Protein AF-A0A7S4NFY6-F1 (afdb_monomer)

Foldseek 3Di:
DDAFDAPAPAKKKKKKKKKWQAFPVLLVVQLVQQLVCPPPLHAQQQARWHWDWDDRDAPTKIWIAGPVRDWIKIKHWHWDDDPRMIIIIMMIITRYHDAACQQVNVLVPDLSRAFVVLVHDTRRDGTHMDDMDMDIRHNHDNDSVNSNHHPPDDDPPPVVVVVVVVVVVVVPPDDDDDDDDDDDDDDDDDDDDDDDDDPPDFDQQDEDPPWFKKWFDDLVVAKIKIFTHRPVCQVVVCVVGVRIGGDPDRCVQQVDAHPVGFTQPAWDDWDWDDDPPPDITIITIGHTPPD

Sequence (291 aa):
MTCPSTSAWVAAGMKLTTTAATSCDKVLAEMKARVAGQYGAWHDPHNNGTYSVQSYGGTFSTSRLTGDGKYTDKQIFTLTTSGDSCVIEACSRSQVTSYLDYGTNYCDVKVLVCGSADGCKPVVNDFTTSGESTEAFAGSSVDLSSCLKVLSKPKASAAAAKVAAKVATIVEKEIEPTSAELSAAMMPKLKAQMTVEAADGPCCKSCEEPLAKYYSVDVPHGFCGETCMNPSKYWLFKIFESNLTKATDNTPCSEQFTPTGGHYTQYSSTVTHGVPGLLSITLDLFAPVGA

pLDDT: mean 82.04, std 19.93, range [30.45, 98.81]

Nearest PDB structures (foldseek):
  2res-assembly1_A  TM=5.257E-01  e=2.069E-01  Streptomyces glaucescens
  6v04-assembly1_A  TM=6.850E-01  e=1.262E+00  Micromonospora chersina
  3nj1-assembly1_A-2  TM=4.317E-01  e=1.410E-01  Arabidopsis thaliana
  3nj0-assembly1_A  TM=4.074E-01  e=1.410E-01  Arabidopsis thaliana
  5ygv-assembly1_A  TM=4.270E-01  e=4.973E-01  Arabidopsis thaliana

Secondary structure (DSSP, 8-state):
--------SS--EEEEEEEESS-HHHHHHHHHHHHHTBTTTB--TTT--EEEEE-SSSSEEEEEE-TTS--EEEEEEEEEEETTEEEEEEEEEESS--S--TTHHHHHHHHHH--GGGT---SS----EEEEEEEEEES----HHHHT---------HHHHHHHHHHHHHH-SS--------------------------S-S-SS--TT-EEEEEEETTTTEEEEEEE-GGGHHHHHHH-TT-EE-SSS-TTTTPBPTTS-B--EEEEEEEEEETTTEEEEEEEEEPTT-

Mean predicted aligned error: 17.0 Å

Radius of gyration: 24.55 Å; Cα contacts (8 Å, |Δi|>4): 592; chains: 1; bounding box: 56×63×62 Å

Solvent-accessible surface area (backbone atoms only — not comparable to full-atom values): 16612 Å² total; per-residue (Å²): 134,68,65,52,81,56,90,32,93,48,38,16,17,20,36,40,36,34,34,33,72,35,46,42,67,51,53,51,51,22,34,51,41,39,50,70,23,56,77,79,75,26,67,43,39,38,49,52,32,49,59,42,86,50,86,85,43,68,77,42,19,34,35,35,34,39,53,85,68,80,50,45,31,31,36,21,28,36,66,42,77,51,88,68,21,14,38,37,35,34,14,24,24,29,58,44,75,33,62,71,36,80,15,48,36,41,34,68,53,46,75,53,68,51,8,55,89,74,72,39,82,57,70,80,47,73,45,53,67,46,79,74,47,75,50,63,69,28,54,47,43,93,52,69,76,63,27,60,43,57,61,74,71,77,74,68,50,75,69,56,50,50,52,54,53,55,55,52,63,68,70,62,79,72,83,85,87,87,79,89,86,86,80,89,83,82,88,82,87,83,89,81,86,85,89,74,89,69,80,90,64,76,76,36,64,66,54,62,86,82,29,39,40,31,31,30,68,41,71,93,83,52,35,22,38,32,24,50,39,49,67,94,47,43,74,65,50,38,72,80,35,79,60,54,39,79,43,94,55,66,56,54,40,52,75,36,73,43,100,85,74,50,33,20,67,36,80,72,50,65,47,72,48,72,45,85,96,77,55,58,49,57,30,29,32,15,26,42,79,89,113

Structure (mmCIF, N/CA/C/O backbone):
data_AF-A0A7S4NFY6-F1
#
_entry.id   AF-A0A7S4NFY6-F1
#
loop_
_atom_site.group_PDB
_atom_site.id
_atom_site.type_symbol
_atom_site.label_atom_id
_atom_site.label_alt_id
_atom_site.label_comp_id
_atom_site.label_asym_id
_atom_site.label_entity_id
_atom_site.label_seq_id
_atom_site.pdbx_PDB_ins_code
_atom_site.Cartn_x
_atom_site.Cartn_y
_atom_site.Cartn_z
_atom_site.occupancy
_atom_site.B_iso_or_equiv
_atom_site.auth_seq_id
_atom_site.auth_comp_id
_atom_site.auth_asym_id
_atom_site.auth_atom_id
_atom_site.pdbx_PDB_model_num
ATOM 1 N N . MET A 1 1 ? 1.250 7.918 16.143 1.00 86.94 1 MET A N 1
ATOM 2 C CA . MET A 1 1 ? 1.432 6.656 15.393 1.00 86.94 1 MET A CA 1
ATOM 3 C C . MET A 1 1 ? 2.843 6.057 15.472 1.00 86.94 1 MET A C 1
ATOM 5 O O . MET A 1 1 ? 3.823 6.749 15.210 1.00 86.94 1 MET A O 1
ATOM 9 N N . THR A 1 2 ? 2.929 4.755 15.769 1.00 92.38 2 THR A N 1
ATOM 10 C CA . THR A 1 2 ? 4.159 3.933 15.732 1.00 92.38 2 THR A CA 1
ATOM 11 C C . THR A 1 2 ? 4.247 3.164 14.414 1.00 92.38 2 THR A C 1
ATOM 13 O O . THR A 1 2 ? 3.238 2.650 13.941 1.00 92.38 2 THR A O 1
ATOM 16 N N . CYS A 1 3 ? 5.448 3.044 13.843 1.00 95.31 3 CYS A N 1
ATOM 17 C CA . CYS A 1 3 ? 5.690 2.325 12.592 1.00 95.31 3 CYS A CA 1
ATOM 18 C C . CYS A 1 3 ? 6.677 1.166 12.778 1.00 95.31 3 CYS A C 1
ATOM 20 O O . CYS A 1 3 ? 7.610 1.299 13.575 1.00 95.31 3 CYS A O 1
ATOM 22 N N . PRO A 1 4 ? 6.525 0.056 12.032 1.00 96.25 4 PRO A N 1
ATOM 23 C CA . PRO A 1 4 ? 7.508 -1.017 12.046 1.00 96.25 4 PRO A CA 1
ATOM 24 C C . PRO A 1 4 ? 8.894 -0.519 11.624 1.00 96.25 4 PRO A C 1
ATOM 26 O O . PRO A 1 4 ? 9.035 0.295 10.706 1.00 96.25 4 PRO A O 1
ATOM 29 N N . SER A 1 5 ? 9.935 -1.047 12.264 1.00 92.88 5 SER A N 1
ATOM 30 C CA . SER A 1 5 ? 11.304 -0.834 11.803 1.00 92.88 5 SER A CA 1
ATOM 31 C C . SER A 1 5 ? 11.549 -1.552 10.471 1.00 92.88 5 SER A C 1
ATOM 33 O O . SER A 1 5 ? 10.859 -2.508 10.105 1.00 92.88 5 SER A O 1
ATOM 35 N N . THR A 1 6 ? 12.541 -1.073 9.726 1.00 90.19 6 THR A N 1
ATOM 36 C CA . THR A 1 6 ? 13.038 -1.721 8.510 1.00 90.19 6 THR A CA 1
ATOM 37 C C . THR A 1 6 ? 14.543 -1.516 8.425 1.00 90.19 6 THR A C 1
ATOM 39 O O . THR A 1 6 ? 15.046 -0.457 8.802 1.00 90.19 6 THR A O 1
ATOM 42 N N . SER A 1 7 ? 15.255 -2.543 7.972 1.00 86.06 7 SER A N 1
ATOM 43 C CA . SER A 1 7 ? 16.691 -2.484 7.688 1.00 86.06 7 SER A CA 1
ATOM 44 C C . SER A 1 7 ? 16.987 -2.033 6.254 1.00 86.06 7 SER A C 1
ATOM 46 O O . SER A 1 7 ? 18.151 -1.843 5.907 1.00 86.06 7 SER A O 1
ATOM 48 N N . ALA A 1 8 ? 15.959 -1.865 5.415 1.00 83.25 8 ALA A N 1
ATOM 49 C CA . ALA A 1 8 ? 16.117 -1.392 4.049 1.00 83.25 8 ALA A CA 1
ATOM 50 C C . ALA A 1 8 ? 16.503 0.094 4.017 1.00 83.25 8 ALA A C 1
ATOM 52 O O . ALA A 1 8 ? 15.953 0.914 4.753 1.00 83.25 8 ALA A O 1
ATOM 53 N N . TRP A 1 9 ? 17.442 0.442 3.132 1.00 72.56 9 TRP A N 1
ATOM 54 C CA . TRP A 1 9 ? 17.965 1.807 3.015 1.00 72.56 9 TRP A CA 1
ATOM 55 C C . TRP A 1 9 ? 16.905 2.805 2.526 1.00 72.56 9 TRP A C 1
ATOM 57 O O . TRP A 1 9 ? 16.837 3.931 3.014 1.00 72.56 9 TRP A O 1
ATOM 67 N N . VAL A 1 10 ? 16.034 2.364 1.615 1.00 79.25 10 VAL A N 1
ATOM 68 C CA . VAL A 1 10 ? 14.814 3.067 1.202 1.00 79.25 10 VAL A CA 1
ATOM 69 C C . VAL A 1 10 ? 13.680 2.052 1.197 1.00 79.25 10 VAL A C 1
ATOM 71 O O . VAL A 1 10 ? 13.806 0.999 0.576 1.00 79.25 10 VAL A O 1
ATOM 74 N N . ALA A 1 11 ? 12.592 2.358 1.897 1.00 85.38 11 ALA A N 1
ATOM 75 C CA . ALA A 1 11 ? 11.440 1.475 2.014 1.00 85.38 11 ALA A CA 1
ATOM 76 C C . ALA A 1 11 ? 10.146 2.258 1.831 1.00 85.38 11 ALA A C 1
ATOM 78 O O . ALA A 1 11 ? 9.926 3.277 2.500 1.00 85.38 11 ALA A O 1
ATOM 79 N N . ALA A 1 12 ? 9.282 1.722 0.977 1.00 89.62 12 ALA A N 1
ATOM 80 C CA . ALA A 1 12 ? 7.895 2.116 0.888 1.00 89.62 12 ALA A CA 1
ATOM 81 C C . ALA A 1 12 ? 7.183 1.941 2.233 1.00 89.62 12 ALA A C 1
ATOM 83 O O . ALA A 1 12 ? 7.565 1.143 3.100 1.00 89.62 12 ALA A O 1
ATOM 84 N N . GLY A 1 13 ? 6.128 2.721 2.404 1.00 91.94 13 GLY A N 1
ATOM 85 C CA . GLY A 1 13 ? 5.292 2.651 3.581 1.00 91.94 13 GLY A CA 1
ATOM 86 C C . GLY A 1 13 ? 4.162 3.656 3.520 1.00 91.94 13 GLY A C 1
ATOM 87 O O . GLY A 1 13 ? 4.232 4.649 2.789 1.00 91.94 13 GLY A O 1
ATOM 88 N N . MET A 1 14 ? 3.164 3.415 4.357 1.00 94.88 14 MET A N 1
ATOM 89 C CA . MET A 1 14 ? 1.995 4.266 4.504 1.00 94.88 14 MET A CA 1
ATOM 90 C C . MET A 1 14 ? 1.635 4.389 5.976 1.00 94.88 14 MET A C 1
ATOM 92 O O . MET A 1 14 ? 1.561 3.384 6.682 1.00 94.88 14 MET A O 1
ATOM 96 N N . LYS A 1 15 ? 1.380 5.616 6.419 1.00 97.00 15 LYS A N 1
ATOM 97 C CA . LYS A 1 15 ? 0.623 5.904 7.635 1.00 97.00 15 LYS A CA 1
ATOM 98 C C . LYS A 1 15 ? -0.814 6.206 7.241 1.00 97.00 15 LYS A C 1
ATOM 100 O O . LYS A 1 15 ? -1.034 6.972 6.311 1.00 97.00 15 LYS A O 1
ATOM 105 N N . LEU A 1 16 ? -1.765 5.638 7.962 1.00 97.31 16 LEU A N 1
ATOM 106 C CA . LEU A 1 16 ? -3.196 5.820 7.774 1.00 97.31 16 LEU A CA 1
ATOM 107 C C . LEU A 1 16 ? -3.823 6.133 9.131 1.00 97.31 16 LEU A C 1
ATOM 109 O O . LEU A 1 16 ? -3.674 5.355 10.070 1.00 97.31 16 LEU A O 1
ATOM 113 N N . THR A 1 17 ? -4.564 7.227 9.219 1.00 98.38 17 THR A N 1
ATOM 114 C CA . THR A 1 17 ? -5.464 7.500 10.339 1.00 98.38 17 THR A CA 1
ATOM 115 C C . THR A 1 17 ? -6.888 7.525 9.814 1.00 98.38 17 THR A C 1
ATOM 117 O O . THR A 1 17 ? -7.154 8.190 8.821 1.00 98.38 17 THR A O 1
ATOM 120 N N . THR A 1 18 ? -7.808 6.814 10.460 1.00 98.19 18 THR A N 1
ATOM 121 C CA . THR A 1 18 ? -9.240 6.852 10.132 1.00 98.19 18 THR A CA 1
ATOM 122 C C . THR A 1 18 ? -10.076 6.573 11.375 1.00 98.19 18 THR A C 1
ATOM 124 O O . THR A 1 18 ? -9.593 5.966 12.328 1.00 98.19 18 THR A O 1
ATOM 127 N N . THR A 1 19 ? -11.347 6.962 11.365 1.00 98.56 19 THR A N 1
ATOM 128 C CA . THR A 1 19 ? -12.288 6.664 12.450 1.00 98.56 19 THR A CA 1
ATOM 129 C C . THR A 1 19 ? -13.357 5.698 11.964 1.00 98.56 19 THR A C 1
ATOM 131 O O . THR A 1 19 ? -14.051 5.988 10.989 1.00 98.56 19 THR A O 1
ATOM 134 N N . ALA A 1 20 ? -13.499 4.560 12.639 1.00 98.56 20 ALA A N 1
ATOM 135 C CA . ALA A 1 20 ? -14.590 3.619 12.424 1.00 98.56 20 ALA A CA 1
ATOM 136 C C . ALA A 1 20 ? -15.791 3.977 13.307 1.00 98.56 20 ALA A C 1
ATOM 138 O O . ALA A 1 20 ? -15.632 4.204 14.509 1.00 98.56 20 ALA A O 1
ATOM 139 N N . ALA A 1 21 ? -16.995 3.969 12.732 1.00 98.12 21 ALA A N 1
ATOM 140 C CA . ALA A 1 21 ? -18.255 4.214 13.440 1.00 98.12 21 ALA A CA 1
ATOM 141 C C . ALA A 1 21 ? -18.723 2.971 14.230 1.00 98.12 21 ALA A C 1
ATOM 143 O O . ALA A 1 21 ? -19.836 2.476 14.060 1.00 98.12 21 ALA A O 1
ATOM 144 N N . THR A 1 22 ? -17.826 2.403 15.038 1.00 98.44 22 THR A N 1
ATOM 145 C CA . THR A 1 22 ? -18.061 1.230 15.886 1.00 98.44 22 THR A CA 1
ATOM 146 C C . THR A 1 22 ? -16.993 1.145 16.980 1.00 98.44 22 THR A C 1
ATOM 148 O O . THR A 1 22 ? -15.985 1.852 16.923 1.00 98.44 22 THR A O 1
ATOM 151 N N . SER A 1 23 ? -17.167 0.256 17.960 1.00 98.62 23 SER A N 1
ATOM 152 C CA . SER A 1 23 ? -16.192 0.088 19.044 1.00 98.62 23 SER A CA 1
ATOM 153 C C . SER A 1 23 ? -14.880 -0.539 18.561 1.00 98.62 23 SER A C 1
ATOM 155 O O . SER A 1 23 ? -14.859 -1.361 17.639 1.00 98.62 23 SER A O 1
ATOM 157 N N . CYS A 1 24 ? -13.769 -0.221 19.233 1.00 98.75 24 CYS A N 1
ATOM 158 C CA . CYS A 1 24 ? -12.470 -0.804 18.889 1.00 98.75 24 CYS A CA 1
ATOM 159 C C . CYS A 1 24 ? -12.429 -2.332 19.024 1.00 98.75 24 CYS A C 1
ATOM 161 O O . CYS A 1 24 ? -11.710 -2.982 18.269 1.00 98.75 24 CYS A O 1
ATOM 163 N N . ASP A 1 25 ? -13.242 -2.919 19.905 1.00 98.62 25 ASP A N 1
ATOM 164 C CA . ASP A 1 25 ? -13.361 -4.375 20.025 1.00 98.62 25 ASP A CA 1
ATOM 165 C C . ASP A 1 25 ? -13.952 -5.009 18.761 1.00 98.62 25 ASP A C 1
ATOM 167 O O . ASP A 1 25 ? -13.463 -6.043 18.304 1.00 98.62 25 ASP A O 1
ATOM 171 N N . LYS A 1 26 ? -14.966 -4.377 18.152 1.00 98.69 26 LYS A N 1
ATOM 172 C CA . LYS A 1 26 ? -15.563 -4.849 16.894 1.00 98.69 26 LYS A CA 1
ATOM 173 C C . LYS A 1 26 ? -14.603 -4.697 15.719 1.00 98.69 26 LYS A C 1
ATOM 175 O O . LYS A 1 26 ? -14.498 -5.622 14.914 1.00 98.69 26 LYS A O 1
ATOM 180 N N . VAL A 1 27 ? -13.869 -3.582 15.658 1.00 98.81 27 VAL A N 1
ATOM 181 C CA . VAL A 1 27 ? -12.795 -3.382 14.670 1.00 98.81 27 VAL A CA 1
ATOM 182 C C . VAL A 1 27 ? -11.737 -4.478 14.812 1.00 98.81 27 VAL A C 1
ATOM 184 O O . VAL A 1 27 ? -11.428 -5.169 13.846 1.00 98.81 27 VAL A O 1
ATOM 187 N N . LEU A 1 28 ? -11.219 -4.699 16.024 1.00 98.75 28 LEU A N 1
ATOM 188 C CA . LEU A 1 28 ? -10.181 -5.699 16.273 1.00 98.75 28 LEU A CA 1
ATOM 189 C C . LEU A 1 28 ? -10.659 -7.126 15.975 1.00 98.75 28 LEU A C 1
ATOM 191 O O . LEU A 1 28 ? -9.899 -7.930 15.431 1.00 98.75 28 LEU A O 1
ATOM 195 N N . ALA A 1 29 ? -11.903 -7.450 16.335 1.00 98.75 29 ALA A N 1
ATOM 196 C CA . ALA A 1 29 ? -12.507 -8.742 16.035 1.00 98.75 29 ALA A CA 1
ATOM 197 C C . ALA A 1 29 ? -12.608 -8.975 14.522 1.00 98.75 29 ALA A C 1
ATOM 199 O O . ALA A 1 29 ? -12.253 -10.055 14.056 1.00 98.75 29 ALA A O 1
ATOM 200 N N . GLU A 1 30 ? -13.012 -7.959 13.755 1.00 98.81 30 GLU A N 1
ATOM 201 C CA . GLU A 1 30 ? -13.058 -8.027 12.292 1.00 98.81 30 GLU A CA 1
ATOM 202 C C . GLU A 1 30 ? -11.668 -8.214 11.676 1.00 98.81 30 GLU A C 1
ATOM 204 O O . GLU A 1 30 ? -11.473 -9.114 10.862 1.00 98.81 30 GLU A O 1
ATOM 209 N N . MET A 1 31 ? -10.672 -7.438 12.111 1.00 98.75 31 MET A N 1
ATOM 210 C CA . MET A 1 31 ? -9.292 -7.575 11.628 1.00 98.75 31 MET A CA 1
ATOM 211 C C . MET A 1 31 ? -8.743 -8.987 11.870 1.00 98.75 31 MET A C 1
ATOM 213 O O . MET A 1 31 ? -8.174 -9.604 10.970 1.00 98.75 31 MET A O 1
ATOM 217 N N . LYS A 1 32 ? -8.943 -9.534 13.077 1.00 98.69 32 LYS A N 1
ATOM 218 C CA . LYS A 1 32 ? -8.530 -10.905 13.415 1.00 98.69 32 LYS A CA 1
ATOM 219 C C . LYS A 1 32 ? -9.279 -11.946 12.585 1.00 98.69 32 LYS A C 1
ATOM 221 O O . LYS A 1 32 ? -8.661 -12.911 12.140 1.00 98.69 32 LYS A O 1
ATOM 226 N N . ALA A 1 33 ? -10.577 -11.746 12.354 1.00 98.62 33 ALA A N 1
ATOM 227 C CA . ALA A 1 33 ? -11.388 -12.643 11.541 1.00 98.62 33 ALA A CA 1
ATOM 228 C C . ALA A 1 33 ? -10.948 -12.654 10.070 1.00 98.62 33 ALA A C 1
ATOM 230 O O . ALA A 1 33 ? -10.878 -13.729 9.481 1.00 98.62 33 ALA A O 1
ATOM 231 N N . ARG A 1 34 ? -10.566 -11.502 9.498 1.00 98.44 34 ARG A N 1
ATOM 232 C CA . ARG A 1 34 ? -9.970 -11.428 8.151 1.00 98.44 34 ARG A CA 1
ATOM 233 C C . ARG A 1 34 ? -8.706 -12.264 8.054 1.00 98.44 34 ARG A C 1
ATOM 235 O O . ARG A 1 34 ? -8.629 -13.143 7.204 1.00 98.44 34 ARG A O 1
ATOM 242 N N . VAL A 1 35 ? -7.754 -12.057 8.967 1.00 98.19 35 VAL A N 1
ATOM 243 C CA . VAL A 1 35 ? -6.479 -12.794 8.965 1.00 98.19 35 VAL A CA 1
ATOM 244 C C . VAL A 1 35 ? -6.698 -14.302 9.152 1.00 98.19 35 VAL A C 1
ATOM 246 O O . VAL A 1 35 ? -6.113 -15.098 8.419 1.00 98.19 35 VAL A O 1
ATOM 249 N N . ALA A 1 36 ? -7.566 -14.704 10.087 1.00 98.12 36 ALA A N 1
ATOM 250 C CA . ALA A 1 36 ? -7.883 -16.112 10.346 1.00 98.12 36 ALA A CA 1
ATOM 251 C C . ALA A 1 36 ? -8.714 -16.773 9.229 1.00 98.12 36 ALA A C 1
ATOM 253 O O . ALA A 1 36 ? -8.646 -17.985 9.047 1.00 98.12 36 ALA A O 1
ATOM 254 N N . GLY A 1 37 ? -9.494 -15.987 8.483 1.00 96.69 37 GLY A N 1
ATOM 255 C CA . GLY A 1 37 ? -10.370 -16.453 7.409 1.00 96.69 37 GLY A CA 1
ATOM 256 C C . GLY A 1 37 ? -9.668 -16.739 6.080 1.00 96.69 37 GLY A C 1
ATOM 257 O O . GLY A 1 37 ? -10.314 -17.253 5.164 1.00 96.69 37 GLY A O 1
ATOM 258 N N . GLN A 1 38 ? -8.374 -16.431 5.954 1.00 95.81 38 GLN A N 1
ATOM 259 C CA . GLN A 1 38 ? -7.597 -16.657 4.732 1.00 95.81 38 GLN A CA 1
ATOM 260 C C . GLN A 1 38 ? -7.448 -18.158 4.421 1.00 95.81 38 GLN A C 1
ATOM 262 O O . GLN A 1 38 ? -7.047 -18.930 5.283 1.00 95.81 38 GLN A O 1
ATOM 267 N N . TYR A 1 39 ? -7.726 -18.671 3.220 1.00 92.44 39 TYR A N 1
ATOM 268 C CA . TYR A 1 39 ? -8.304 -18.031 2.023 1.00 92.44 39 TYR A CA 1
ATOM 269 C C . TYR A 1 39 ? -9.776 -18.417 1.780 1.00 92.44 39 TYR A C 1
ATOM 271 O O . TYR A 1 39 ? -10.281 -18.273 0.669 1.00 92.44 39 TYR A O 1
ATOM 279 N N . GLY A 1 40 ? -10.449 -18.983 2.783 1.00 92.69 40 GLY A N 1
ATOM 280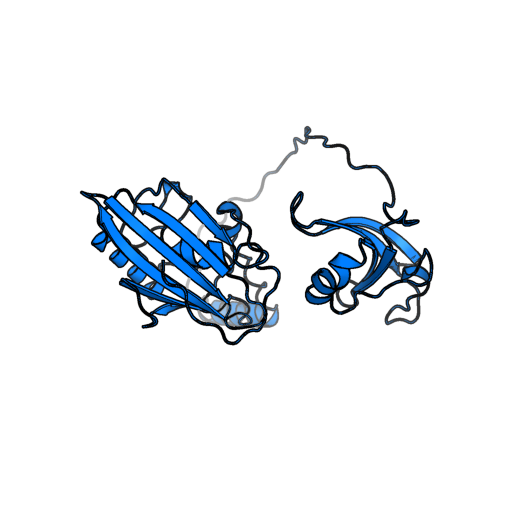 C CA . GLY A 1 40 ? -11.814 -19.494 2.648 1.00 92.69 40 GLY A CA 1
ATOM 281 C C . GLY A 1 40 ? -12.872 -18.417 2.870 1.00 92.69 40 GLY A C 1
ATOM 282 O O . GLY A 1 40 ? -13.650 -18.109 1.972 1.00 92.69 40 GLY A O 1
ATOM 283 N N . ALA A 1 41 ? -12.901 -17.849 4.075 1.00 93.81 41 ALA A N 1
ATOM 284 C CA . ALA A 1 41 ? -13.885 -16.841 4.469 1.00 93.81 41 ALA A CA 1
ATOM 285 C C . ALA A 1 41 ? -13.490 -15.427 4.020 1.00 93.81 41 ALA A C 1
ATOM 287 O O . ALA A 1 41 ? -14.350 -14.575 3.815 1.00 93.81 41 ALA A O 1
ATOM 288 N N . TRP A 1 42 ? -12.192 -15.177 3.855 1.00 96.00 42 TRP A N 1
ATOM 289 C CA . TRP A 1 42 ? -11.665 -13.895 3.413 1.00 96.00 42 TRP A CA 1
ATOM 290 C C . TRP A 1 42 ? -10.406 -14.100 2.579 1.00 96.00 42 TRP A C 1
ATOM 292 O O . TRP A 1 42 ? -9.696 -15.085 2.745 1.00 96.00 42 TRP A O 1
ATOM 302 N N . HIS A 1 43 ? -10.117 -13.172 1.680 1.00 93.94 43 HIS A N 1
ATOM 303 C CA . HIS A 1 43 ? -8.827 -13.081 1.012 1.00 93.94 43 HIS A CA 1
ATOM 304 C C . HIS A 1 43 ? -8.488 -11.613 0.814 1.00 93.94 43 HIS A C 1
ATOM 306 O O . HIS A 1 43 ? -9.385 -10.776 0.702 1.00 93.94 43 HIS A O 1
ATOM 312 N N . ASP A 1 44 ? -7.196 -11.324 0.737 1.00 94.69 44 ASP A N 1
ATOM 313 C CA . ASP A 1 44 ? -6.714 -9.996 0.405 1.00 94.69 44 ASP A CA 1
ATOM 314 C C . ASP A 1 44 ? -7.154 -9.598 -1.016 1.00 94.69 44 ASP A C 1
ATOM 316 O O . ASP A 1 44 ? -6.713 -10.223 -1.991 1.00 94.69 44 ASP A O 1
ATOM 320 N N . PRO A 1 45 ? -7.996 -8.561 -1.161 1.00 92.06 45 PRO A N 1
ATOM 321 C CA . PRO A 1 45 ? -8.559 -8.198 -2.449 1.00 92.06 45 PRO A CA 1
ATOM 322 C C . PRO A 1 45 ? -7.564 -7.466 -3.365 1.00 92.06 45 PRO A C 1
ATOM 324 O O . PRO A 1 45 ? -7.883 -7.257 -4.533 1.00 92.06 45 PRO A O 1
ATOM 327 N N . HIS A 1 46 ? -6.373 -7.098 -2.876 1.00 88.69 46 HIS A N 1
ATOM 328 C CA . HIS A 1 46 ? -5.414 -6.314 -3.653 1.00 88.69 46 HIS A CA 1
ATOM 329 C C . HIS A 1 46 ? -4.532 -7.180 -4.555 1.00 88.69 46 HIS A C 1
ATOM 331 O O . HIS A 1 46 ? -4.496 -7.005 -5.768 1.00 88.69 46 HIS A O 1
ATOM 337 N N . ASN A 1 47 ? -3.802 -8.139 -3.991 1.00 87.69 47 ASN A N 1
ATOM 338 C CA . ASN A 1 47 ? -3.009 -9.068 -4.800 1.00 87.69 47 ASN A CA 1
ATOM 339 C C . ASN A 1 47 ? -2.973 -10.480 -4.215 1.00 87.69 47 ASN A C 1
ATOM 341 O O . ASN A 1 47 ? -2.053 -11.245 -4.492 1.00 87.69 47 ASN A O 1
ATOM 345 N N . ASN A 1 48 ? -4.005 -10.832 -3.442 1.00 90.31 48 ASN A N 1
ATOM 346 C CA . ASN A 1 48 ? -4.128 -12.122 -2.774 1.00 90.31 48 ASN A CA 1
ATOM 347 C C . ASN A 1 48 ? -2.933 -12.432 -1.848 1.00 90.31 48 ASN A C 1
ATOM 349 O O . ASN A 1 48 ? -2.505 -13.585 -1.732 1.00 90.31 48 ASN A O 1
ATOM 353 N N . GLY A 1 49 ? -2.393 -11.399 -1.195 1.00 92.88 49 GLY A N 1
ATOM 354 C CA . GLY A 1 49 ? -1.350 -11.532 -0.188 1.00 92.88 49 GLY A CA 1
ATOM 355 C C . GLY A 1 49 ? -1.808 -12.327 1.036 1.00 92.88 49 GLY A C 1
ATOM 356 O O . GLY A 1 49 ? -3.001 -12.527 1.272 1.00 92.88 49 GLY A O 1
ATOM 357 N N . THR A 1 50 ? -0.842 -12.823 1.804 1.00 96.94 50 THR A N 1
ATOM 358 C CA . THR A 1 50 ? -1.072 -13.561 3.050 1.00 96.94 50 THR A CA 1
ATOM 359 C C . THR A 1 50 ? -0.732 -12.685 4.242 1.00 96.94 50 THR A C 1
ATOM 361 O O . THR A 1 50 ? 0.433 -12.343 4.443 1.00 96.94 50 THR A O 1
ATOM 364 N N . TYR A 1 51 ? -1.718 -12.377 5.077 1.00 98.06 51 TYR A N 1
ATOM 365 C CA . TYR A 1 51 ? -1.493 -11.742 6.372 1.00 98.06 51 TYR A CA 1
ATOM 366 C C . TYR A 1 51 ? -1.183 -12.776 7.456 1.00 98.06 51 TYR A C 1
ATOM 368 O O . TYR A 1 51 ? -1.734 -13.874 7.464 1.00 98.06 51 TYR A O 1
ATOM 376 N N . SER A 1 52 ? -0.332 -12.421 8.410 1.00 98.00 52 SER A N 1
ATOM 377 C CA . SER A 1 52 ? -0.046 -13.204 9.615 1.00 98.00 52 SER A CA 1
ATOM 378 C C . SER A 1 52 ? -0.076 -12.293 10.831 1.00 98.00 52 SER A C 1
ATOM 380 O O . SER A 1 52 ? 0.444 -11.181 10.769 1.00 98.00 52 SER A O 1
ATOM 382 N N . VAL A 1 53 ? -0.673 -12.753 11.932 1.00 98.31 53 VAL A N 1
ATOM 383 C CA . VAL A 1 53 ? -0.668 -12.018 13.206 1.00 98.31 53 VAL A CA 1
ATOM 384 C C . VAL A 1 53 ? 0.749 -11.975 13.769 1.00 98.31 53 VAL A C 1
ATOM 386 O O . VAL A 1 53 ? 1.466 -12.972 13.735 1.00 98.31 53 VAL A O 1
ATOM 389 N N . GLN A 1 54 ? 1.143 -10.815 14.285 1.00 97.94 54 GLN A N 1
ATOM 390 C CA . GLN A 1 54 ? 2.479 -10.548 14.810 1.00 97.94 54 GLN A CA 1
ATOM 391 C C . GLN A 1 54 ? 2.407 -9.782 16.138 1.00 97.94 54 GLN A C 1
ATOM 393 O O . GLN A 1 54 ? 1.329 -9.401 16.605 1.00 97.94 54 GLN A O 1
ATOM 398 N N . SER A 1 55 ? 3.575 -9.528 16.734 1.00 96.62 55 SER A N 1
ATOM 399 C CA . SER A 1 55 ? 3.737 -8.803 18.001 1.00 96.62 55 SER A CA 1
ATOM 400 C C . SER A 1 55 ? 4.766 -7.664 17.899 1.00 96.62 55 SER A C 1
ATOM 402 O O . SER A 1 55 ? 5.709 -7.592 18.686 1.00 96.62 55 SER A O 1
ATOM 404 N N . TYR A 1 56 ? 4.621 -6.783 16.906 1.00 96.12 56 TYR A N 1
ATOM 405 C CA . TYR A 1 56 ? 5.523 -5.641 16.679 1.00 96.12 56 TYR A CA 1
ATOM 406 C C . TYR A 1 56 ? 5.175 -4.396 17.512 1.00 96.12 56 TYR A C 1
ATOM 408 O O . TYR A 1 56 ? 5.923 -3.420 17.494 1.00 96.12 56 TYR A O 1
ATOM 416 N N . GLY A 1 57 ? 4.053 -4.421 18.233 1.00 95.50 57 GLY A N 1
ATOM 417 C CA . GLY A 1 57 ? 3.537 -3.310 19.033 1.00 95.50 57 GLY A CA 1
ATOM 418 C C . GLY A 1 57 ? 2.149 -2.860 18.577 1.00 95.50 57 GLY A C 1
ATOM 419 O O . GLY A 1 57 ? 1.554 -3.462 17.684 1.00 95.50 57 GLY A O 1
ATOM 420 N N . GLY A 1 58 ? 1.642 -1.796 19.203 1.00 96.44 58 GLY A N 1
ATOM 421 C CA . GLY A 1 58 ? 0.265 -1.335 19.010 1.00 96.44 58 GLY A CA 1
ATOM 422 C C . GLY A 1 58 ? -0.771 -2.266 19.649 1.00 96.44 58 GLY A C 1
ATOM 423 O O . GLY A 1 58 ? -0.436 -3.198 20.380 1.00 96.44 58 GLY A O 1
ATOM 424 N N . THR A 1 59 ? -2.044 -2.005 19.367 1.00 97.69 59 THR A N 1
ATOM 425 C CA . THR A 1 59 ? -3.169 -2.863 19.772 1.00 97.69 59 THR A CA 1
ATOM 426 C C . THR A 1 59 ? -3.213 -4.149 18.942 1.00 97.69 59 THR A C 1
ATOM 428 O O . THR A 1 59 ? -3.681 -5.188 19.409 1.00 97.69 59 THR A O 1
ATOM 431 N N . PHE A 1 60 ? -2.724 -4.087 17.701 1.00 98.50 60 PHE A N 1
ATOM 432 C CA . PHE A 1 60 ? -2.627 -5.221 16.793 1.00 98.50 60 PHE A CA 1
ATOM 433 C C . PHE A 1 60 ? -1.484 -5.007 15.803 1.00 98.50 60 PHE A C 1
ATOM 435 O O . PHE A 1 60 ? -1.184 -3.879 15.422 1.00 98.50 60 PHE A O 1
ATOM 442 N N . SER A 1 61 ? -0.853 -6.085 15.352 1.00 98.50 61 SER A N 1
ATOM 443 C CA . SER A 1 61 ? 0.168 -5.998 14.312 1.00 98.50 61 SER A CA 1
ATOM 444 C C . SER A 1 61 ? 0.141 -7.232 13.434 1.00 98.50 61 SER A C 1
ATOM 446 O O . SER A 1 61 ? -0.209 -8.324 13.892 1.00 98.50 61 SER A O 1
ATOM 448 N N . THR A 1 62 ? 0.510 -7.052 12.174 1.00 98.62 62 THR A N 1
ATOM 449 C CA . THR A 1 62 ? 0.567 -8.121 11.184 1.00 98.62 62 THR A CA 1
ATOM 450 C C . THR A 1 62 ? 1.846 -8.031 10.367 1.00 98.62 62 THR A C 1
ATOM 452 O O . THR A 1 62 ? 2.539 -7.015 10.353 1.00 98.62 62 THR A O 1
ATOM 455 N N . SER A 1 63 ? 2.177 -9.118 9.689 1.00 98.00 63 SER A N 1
ATOM 456 C CA . SER A 1 63 ? 3.019 -9.091 8.498 1.00 98.00 63 SER A CA 1
ATOM 457 C C . SER A 1 63 ? 2.172 -9.510 7.314 1.00 98.00 63 SER A C 1
ATOM 459 O O . SER A 1 63 ? 1.294 -10.359 7.473 1.00 98.00 63 SER A O 1
ATOM 461 N N . ARG A 1 64 ? 2.480 -8.995 6.132 1.00 97.31 64 ARG A N 1
ATOM 462 C CA . ARG A 1 64 ? 1.861 -9.415 4.885 1.00 97.31 64 ARG A CA 1
ATOM 463 C C . ARG A 1 64 ? 2.933 -9.814 3.886 1.00 97.31 64 ARG A C 1
ATOM 465 O O . ARG A 1 64 ? 3.894 -9.076 3.697 1.00 97.31 64 ARG A O 1
ATOM 472 N N . LEU A 1 65 ? 2.755 -10.974 3.269 1.00 94.25 65 LEU A N 1
ATOM 473 C CA . LEU A 1 65 ? 3.519 -11.415 2.108 1.00 94.25 6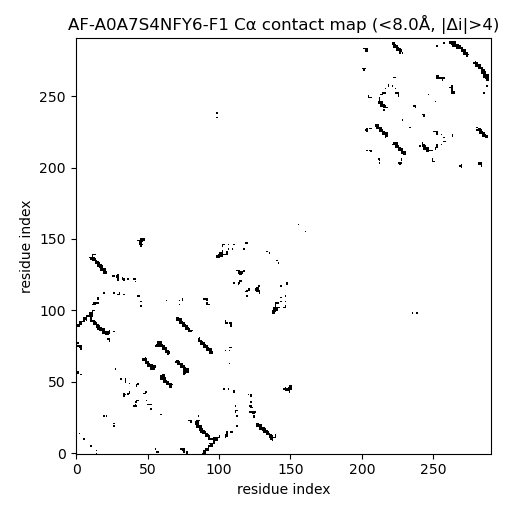5 LEU A CA 1
ATOM 474 C C . LEU A 1 65 ? 2.661 -11.197 0.859 1.00 94.25 65 LEU A C 1
ATOM 476 O O . LEU A 1 65 ? 1.511 -11.634 0.842 1.00 94.25 65 LEU A O 1
ATOM 480 N N . THR A 1 66 ? 3.182 -10.534 -0.174 1.00 89.94 66 THR A N 1
ATOM 481 C CA . THR A 1 66 ? 2.452 -10.351 -1.442 1.00 89.94 66 THR A CA 1
ATOM 482 C C . THR A 1 66 ? 2.102 -11.690 -2.091 1.00 89.94 66 THR A C 1
ATOM 484 O O . THR A 1 66 ? 2.793 -12.687 -1.885 1.00 89.94 66 THR A O 1
ATOM 487 N N . GLY A 1 67 ? 1.043 -11.738 -2.908 1.00 86.25 67 GLY A N 1
ATOM 488 C CA . GLY A 1 67 ? 0.610 -12.992 -3.543 1.00 86.25 67 GLY A CA 1
ATOM 489 C C . GLY A 1 67 ? 1.638 -13.619 -4.497 1.00 86.25 67 GLY A C 1
ATOM 490 O O . GLY A 1 67 ? 1.568 -14.815 -4.771 1.00 86.25 67 GLY A O 1
ATOM 491 N N . ASP A 1 68 ? 2.612 -12.839 -4.978 1.00 83.56 68 ASP A N 1
ATOM 492 C CA . ASP A 1 68 ? 3.761 -13.326 -5.752 1.00 83.56 68 ASP A CA 1
ATOM 493 C C . ASP A 1 68 ? 4.955 -13.774 -4.884 1.00 83.56 68 ASP A C 1
ATOM 495 O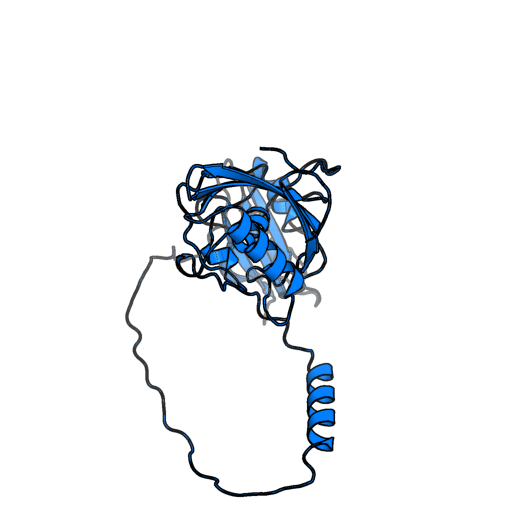 O . ASP A 1 68 ? 5.956 -14.255 -5.415 1.00 83.56 68 ASP A O 1
ATOM 499 N N . GLY A 1 69 ? 4.860 -13.624 -3.559 1.00 85.31 69 GLY A N 1
ATOM 500 C CA . GLY A 1 69 ? 5.863 -14.042 -2.583 1.00 85.31 69 GLY A CA 1
ATOM 501 C C . GLY A 1 69 ? 7.106 -13.153 -2.494 1.00 85.31 69 GLY A C 1
ATOM 502 O O . GLY A 1 69 ? 8.065 -13.544 -1.830 1.00 85.31 69 GLY A O 1
ATOM 503 N N . LYS A 1 70 ? 7.137 -11.991 -3.160 1.00 85.06 70 LYS A N 1
ATOM 504 C CA . LYS A 1 70 ? 8.361 -11.174 -3.270 1.00 85.06 70 LYS A CA 1
ATOM 505 C C . LYS A 1 70 ? 8.541 -10.143 -2.168 1.00 85.06 70 LYS A C 1
ATOM 507 O O . LYS A 1 70 ? 9.674 -9.880 -1.770 1.00 85.06 70 LYS A O 1
ATOM 512 N N . TYR A 1 71 ? 7.455 -9.540 -1.700 1.00 88.62 71 TYR A N 1
ATOM 513 C CA . TYR A 1 71 ? 7.521 -8.415 -0.775 1.00 88.62 71 TYR A CA 1
ATOM 514 C C . TYR A 1 71 ? 6.886 -8.796 0.547 1.00 88.62 71 TYR A C 1
ATOM 516 O O . TYR A 1 71 ? 5.797 -9.366 0.596 1.00 88.62 71 TYR A O 1
ATOM 524 N N . THR A 1 72 ? 7.613 -8.502 1.623 1.00 94.00 72 THR A N 1
ATOM 525 C CA . THR A 1 72 ? 7.082 -8.580 2.976 1.00 94.00 72 THR A CA 1
ATOM 526 C C . THR A 1 72 ? 6.982 -7.182 3.541 1.00 94.00 72 THR A C 1
ATOM 528 O O . THR A 1 72 ? 7.984 -6.471 3.656 1.00 94.00 72 THR A O 1
ATOM 531 N N . ASP A 1 73 ? 5.783 -6.832 3.962 1.00 95.50 73 ASP A N 1
ATOM 532 C CA . ASP A 1 73 ? 5.483 -5.595 4.654 1.00 95.50 73 ASP A CA 1
ATOM 533 C C . ASP A 1 73 ? 5.053 -5.942 6.082 1.00 95.50 73 ASP A C 1
ATOM 535 O O . ASP A 1 73 ? 4.413 -6.968 6.337 1.00 95.50 73 ASP A O 1
ATOM 539 N N . LYS A 1 74 ? 5.449 -5.118 7.049 1.00 97.88 74 LYS A N 1
ATOM 540 C CA . LYS A 1 74 ? 4.969 -5.222 8.432 1.00 97.88 74 LYS A CA 1
ATOM 541 C C . LYS A 1 74 ? 3.963 -4.115 8.672 1.00 97.88 74 LYS A C 1
ATOM 543 O O . LYS A 1 74 ? 4.164 -3.010 8.181 1.00 97.88 74 LYS A O 1
ATOM 548 N N . GLN A 1 75 ? 2.932 -4.390 9.460 1.00 98.50 75 GLN A N 1
ATOM 549 C CA . GLN A 1 75 ? 1.900 -3.426 9.819 1.00 98.50 75 GLN A CA 1
ATOM 550 C C . GLN A 1 75 ? 1.737 -3.357 11.340 1.00 98.50 75 GLN A C 1
ATOM 552 O O . GLN A 1 75 ? 1.707 -4.384 12.018 1.00 98.50 75 GLN A O 1
ATOM 557 N N . ILE A 1 76 ? 1.610 -2.145 11.876 1.00 98.69 76 ILE A N 1
ATOM 558 C CA . ILE A 1 76 ? 1.234 -1.879 13.271 1.00 98.69 76 ILE A CA 1
ATOM 559 C C . ILE A 1 76 ? -0.051 -1.057 13.267 1.00 98.69 76 ILE A C 1
ATOM 561 O O . ILE A 1 76 ? -0.149 -0.082 12.528 1.00 98.69 76 ILE A O 1
ATOM 565 N N . PHE A 1 77 ? -1.003 -1.435 14.116 1.00 98.69 77 PHE A N 1
ATOM 566 C CA . PHE A 1 77 ? -2.278 -0.759 14.317 1.00 98.69 77 PHE A CA 1
ATOM 567 C C . PHE A 1 77 ? -2.440 -0.383 15.790 1.00 98.69 77 PHE A C 1
ATOM 569 O O . PHE A 1 77 ? -2.299 -1.224 16.681 1.00 98.69 77 PHE A O 1
ATOM 576 N N . THR A 1 78 ? -2.801 0.865 16.048 1.00 98.69 78 THR A N 1
ATOM 577 C CA . THR A 1 78 ? -3.194 1.367 17.362 1.00 98.69 78 THR A CA 1
ATOM 578 C C . THR A 1 78 ? -4.659 1.762 17.299 1.00 98.69 78 THR A C 1
ATOM 580 O O . THR A 1 78 ? -5.045 2.636 16.525 1.00 98.69 78 THR A O 1
ATOM 583 N N . LEU A 1 79 ? -5.474 1.095 18.112 1.00 98.56 79 LEU A N 1
ATOM 584 C CA . LEU A 1 79 ? -6.909 1.340 18.216 1.00 98.56 79 LEU A CA 1
ATOM 585 C C . LEU A 1 79 ? -7.178 2.120 19.500 1.00 98.56 79 LEU A C 1
ATOM 587 O O . LEU A 1 79 ? -6.819 1.656 20.583 1.00 98.56 79 LEU A O 1
ATOM 591 N N . THR A 1 80 ? -7.802 3.289 19.375 1.00 98.62 80 THR A N 1
ATOM 592 C CA . THR A 1 80 ? -8.114 4.172 20.504 1.00 98.62 80 THR A CA 1
ATOM 593 C C . THR A 1 80 ? -9.607 4.459 20.543 1.00 98.62 80 THR A C 1
ATOM 595 O O . THR A 1 80 ? -10.172 4.999 19.591 1.00 98.62 80 THR A O 1
ATOM 598 N N . THR A 1 81 ? -10.252 4.111 21.653 1.00 98.44 81 THR A N 1
ATOM 599 C CA . THR A 1 81 ? -11.677 4.384 21.864 1.00 98.44 81 THR A CA 1
ATOM 600 C C . THR A 1 81 ? -11.939 5.888 21.892 1.00 98.44 81 THR A C 1
ATOM 602 O O . THR A 1 81 ? -11.262 6.630 22.603 1.00 98.44 81 THR A O 1
ATOM 605 N N . SER A 1 82 ? -12.950 6.334 21.149 1.00 96.31 82 SER A N 1
ATOM 606 C CA . SER A 1 82 ? -13.438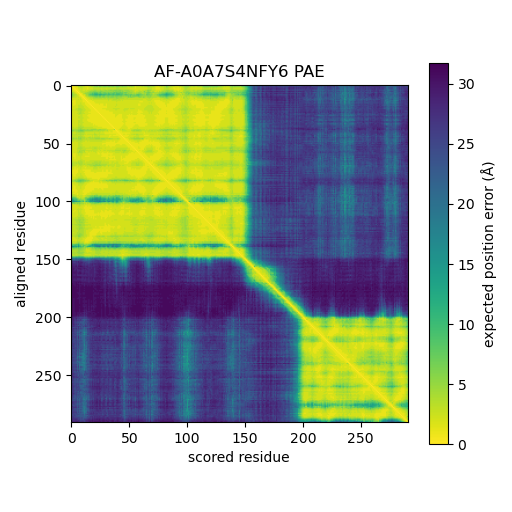 7.713 21.151 1.00 96.31 82 SER A CA 1
ATOM 607 C C . SER A 1 82 ? -14.967 7.704 21.177 1.00 96.31 82 SER A C 1
ATOM 609 O O . SER A 1 82 ? -15.622 7.565 20.144 1.00 96.31 82 SER A O 1
ATOM 611 N N . GLY A 1 83 ? -15.543 7.778 22.382 1.00 95.19 83 GLY A N 1
ATOM 612 C CA . GLY A 1 83 ? -16.975 7.532 22.585 1.00 95.19 83 GLY A CA 1
ATOM 613 C C . GLY A 1 83 ? -17.365 6.132 22.098 1.00 95.19 83 GLY A C 1
ATOM 614 O O . GLY A 1 83 ? -16.709 5.155 22.453 1.00 95.19 83 GLY A O 1
ATOM 615 N N . ASP A 1 84 ? -18.382 6.057 21.238 1.00 95.19 84 ASP A N 1
ATOM 616 C CA . ASP A 1 84 ? -18.833 4.811 20.593 1.00 95.19 84 ASP A CA 1
ATOM 617 C C . ASP A 1 84 ? -18.076 4.479 19.291 1.00 95.19 84 ASP A C 1
ATOM 619 O O . ASP A 1 84 ? -18.393 3.504 18.607 1.00 95.19 84 ASP A O 1
ATOM 623 N N . SER A 1 85 ? -17.091 5.301 18.922 1.00 98.06 85 SER A N 1
ATOM 624 C CA . SER A 1 85 ? -16.264 5.136 17.725 1.00 98.06 85 SER A CA 1
ATOM 625 C C . SER A 1 85 ? -14.853 4.661 18.070 1.00 98.06 85 SER A C 1
ATOM 627 O O . SER A 1 85 ? -14.397 4.737 19.216 1.00 98.06 85 SER A O 1
ATOM 629 N N . CYS A 1 86 ? -14.128 4.202 17.054 1.00 98.75 86 CYS A N 1
ATOM 630 C CA . CYS A 1 86 ? -12.743 3.777 17.182 1.00 98.75 86 CYS A CA 1
ATOM 631 C C . CYS A 1 86 ? -11.845 4.590 16.258 1.00 98.75 86 CYS A C 1
ATOM 633 O O . CYS A 1 86 ? -11.996 4.535 15.038 1.00 98.75 86 CYS A O 1
ATOM 635 N N . VAL A 1 87 ? -10.884 5.309 16.834 1.00 98.69 87 VAL A N 1
ATOM 636 C CA . VAL A 1 87 ? -9.801 5.931 16.070 1.00 98.69 87 VAL A CA 1
ATOM 637 C C . VAL A 1 87 ? -8.746 4.868 15.791 1.00 98.69 87 VAL A C 1
ATOM 639 O O . VAL A 1 87 ? -8.246 4.213 16.706 1.00 98.69 87 VAL A O 1
ATOM 642 N N . ILE A 1 88 ? -8.418 4.706 14.517 1.00 98.75 88 ILE A N 1
ATOM 643 C CA . ILE A 1 88 ? -7.482 3.720 13.996 1.00 98.75 88 ILE A CA 1
ATOM 644 C C . ILE A 1 88 ? -6.274 4.475 13.460 1.00 98.75 88 ILE A C 1
ATOM 646 O O . ILE A 1 88 ? -6.383 5.195 12.472 1.00 98.75 88 ILE A O 1
ATOM 650 N N . GLU A 1 89 ? -5.120 4.280 14.087 1.00 98.62 89 GLU A N 1
ATOM 651 C CA . GLU A 1 89 ? -3.824 4.661 13.532 1.00 98.62 89 GLU A CA 1
ATOM 652 C C . GLU A 1 89 ? -3.120 3.399 13.019 1.00 98.62 89 GLU A C 1
ATOM 654 O O . GLU A 1 89 ? -2.871 2.478 13.793 1.00 98.62 89 GLU A O 1
ATOM 659 N N . ALA A 1 90 ? -2.769 3.341 11.740 1.00 98.38 90 ALA A N 1
ATOM 660 C CA . ALA A 1 90 ? -2.116 2.197 11.120 1.00 98.38 90 ALA A CA 1
ATOM 661 C C . ALA A 1 90 ? -0.859 2.618 10.364 1.00 98.38 90 ALA A C 1
ATOM 663 O O . ALA A 1 90 ? -0.865 3.615 9.649 1.00 98.38 90 ALA A O 1
ATOM 664 N N . CYS A 1 91 ? 0.212 1.839 10.477 1.00 98.00 91 CYS A N 1
ATOM 665 C CA . CYS A 1 91 ? 1.430 2.071 9.719 1.00 98.00 91 CYS A CA 1
ATOM 666 C C . CYS A 1 91 ? 1.954 0.784 9.092 1.00 98.00 91 CYS A C 1
ATOM 668 O O . CYS A 1 91 ? 2.259 -0.165 9.817 1.00 98.00 91 CYS A O 1
ATOM 670 N N . SER A 1 92 ? 2.108 0.786 7.766 1.00 96.94 92 SER A N 1
ATOM 671 C CA . SER A 1 92 ? 2.761 -0.277 7.000 1.00 96.94 92 SER A CA 1
ATOM 672 C C . SER A 1 92 ? 4.153 0.147 6.548 1.00 96.94 92 SER A C 1
ATOM 674 O O . SER A 1 92 ? 4.354 1.292 6.127 1.00 96.94 92 SER A O 1
ATOM 676 N N . ARG A 1 93 ? 5.122 -0.767 6.655 1.00 94.25 93 ARG A N 1
ATOM 677 C CA . ARG A 1 93 ? 6.516 -0.558 6.245 1.00 94.25 93 ARG A CA 1
ATOM 678 C C . ARG A 1 93 ? 7.079 -1.797 5.565 1.00 94.25 93 ARG A C 1
ATOM 680 O O . ARG A 1 93 ? 7.159 -2.870 6.178 1.00 94.25 93 ARG A O 1
ATOM 687 N N . SER A 1 94 ? 7.605 -1.595 4.363 1.00 92.94 94 SER A N 1
ATOM 688 C CA . SER A 1 94 ? 8.313 -2.631 3.623 1.00 92.94 94 SER A CA 1
ATOM 689 C C . SER A 1 94 ? 9.594 -3.070 4.324 1.00 92.94 94 SER A C 1
ATOM 691 O O . SER A 1 94 ? 10.342 -2.258 4.880 1.00 92.94 94 SER A O 1
ATOM 693 N N . GLN A 1 95 ? 9.840 -4.379 4.326 1.00 93.50 95 GLN A N 1
ATOM 694 C CA . GLN A 1 95 ? 11.018 -5.007 4.936 1.00 93.50 95 GLN A CA 1
ATOM 695 C C . GLN A 1 95 ? 12.158 -5.233 3.940 1.00 93.50 95 GLN A C 1
ATOM 697 O O . GLN A 1 95 ? 13.219 -5.729 4.312 1.00 93.50 95 GLN A O 1
ATOM 702 N N . VAL A 1 96 ? 11.942 -4.859 2.684 1.00 85.31 96 VAL A N 1
ATOM 703 C CA . VAL A 1 96 ? 12.927 -4.911 1.607 1.00 85.31 96 VAL A CA 1
ATOM 704 C C . VAL A 1 96 ? 13.023 -3.542 0.943 1.00 85.31 96 VAL A C 1
ATOM 706 O O . VAL A 1 96 ? 12.163 -2.683 1.144 1.00 85.31 96 VAL A O 1
ATOM 709 N N . THR A 1 97 ? 14.084 -3.322 0.166 1.00 80.62 97 THR A N 1
ATOM 710 C CA . THR A 1 97 ? 14.245 -2.068 -0.571 1.00 80.62 97 THR A CA 1
ATOM 711 C C . THR A 1 97 ? 13.119 -1.915 -1.588 1.00 80.62 97 THR A C 1
ATOM 713 O O . THR A 1 97 ? 12.983 -2.729 -2.500 1.00 80.62 97 THR A O 1
ATOM 716 N N . SER A 1 98 ? 12.321 -0.863 -1.433 1.00 75.62 98 SER A N 1
ATOM 717 C CA . SER A 1 98 ? 11.158 -0.573 -2.272 1.00 75.62 98 SER A CA 1
ATOM 718 C C . SER A 1 98 ? 11.004 0.938 -2.429 1.00 75.62 98 SER A C 1
ATOM 720 O O . SER A 1 98 ? 11.052 1.686 -1.454 1.00 75.62 98 SER A O 1
ATOM 722 N N . TYR A 1 99 ? 10.880 1.395 -3.678 1.00 62.38 99 TYR A N 1
ATOM 723 C CA . TYR A 1 99 ? 10.861 2.824 -4.012 1.00 62.38 99 TYR A CA 1
ATOM 724 C C . TYR A 1 99 ? 9.507 3.293 -4.563 1.00 62.38 99 TYR A C 1
ATOM 726 O O . TYR A 1 99 ? 9.060 4.385 -4.219 1.00 62.38 99 TYR A O 1
ATOM 734 N N . LEU A 1 100 ? 8.836 2.475 -5.385 1.00 63.78 100 LEU A N 1
ATOM 735 C CA . LEU A 1 100 ? 7.433 2.672 -5.760 1.00 63.78 100 LEU A CA 1
ATOM 736 C C . LEU A 1 100 ? 6.615 1.527 -5.196 1.00 63.78 100 LEU A C 1
ATOM 738 O O . LEU A 1 100 ? 6.923 0.358 -5.408 1.00 63.78 100 LEU A O 1
ATOM 742 N N . ASP A 1 101 ? 5.575 1.910 -4.480 1.00 67.81 101 ASP A N 1
ATOM 743 C CA . ASP A 1 101 ? 4.700 1.022 -3.732 1.00 67.81 101 ASP A CA 1
ATOM 744 C C . ASP A 1 101 ? 3.396 0.746 -4.486 1.00 67.81 101 ASP A C 1
ATOM 746 O O . ASP A 1 101 ? 2.715 -0.237 -4.213 1.00 67.81 101 ASP A O 1
ATOM 750 N N . TYR A 1 102 ? 3.026 1.635 -5.419 1.00 78.00 102 TYR A N 1
ATOM 751 C CA . TYR A 1 102 ? 1.747 1.616 -6.144 1.00 78.00 102 TYR A CA 1
ATOM 752 C C . TYR A 1 102 ? 0.524 1.449 -5.223 1.00 78.00 102 TYR A C 1
ATOM 754 O O . TYR A 1 102 ? -0.506 0.909 -5.620 1.00 78.00 102 TYR A O 1
ATOM 762 N N . GLY A 1 103 ? 0.647 1.916 -3.976 1.00 85.06 103 GLY A N 1
ATOM 763 C CA . GLY A 1 103 ? -0.394 1.821 -2.960 1.00 85.06 103 GLY A CA 1
ATOM 764 C C . GLY A 1 103 ? -0.446 0.491 -2.214 1.00 85.06 103 GLY A C 1
ATOM 765 O O . GLY A 1 103 ? -1.348 0.332 -1.403 1.00 85.06 103 GLY A O 1
ATOM 766 N N . THR A 1 104 ? 0.498 -0.436 -2.414 1.00 89.06 104 THR A N 1
ATOM 767 C CA . THR A 1 104 ? 0.527 -1.722 -1.694 1.00 89.06 104 THR A CA 1
ATOM 768 C C . THR A 1 104 ? 0.492 -1.500 -0.185 1.00 89.06 104 THR A C 1
ATOM 770 O O . THR A 1 104 ? -0.408 -1.999 0.474 1.00 89.06 104 THR A O 1
ATOM 773 N N . ASN A 1 105 ? 1.365 -0.654 0.369 1.00 91.94 105 ASN A N 1
ATOM 774 C CA . ASN A 1 105 ? 1.386 -0.367 1.804 1.00 91.94 105 ASN A CA 1
ATOM 775 C C . ASN A 1 105 ? 0.124 0.367 2.300 1.00 91.94 105 ASN A C 1
ATOM 777 O O . ASN A 1 105 ? -0.219 0.245 3.475 1.00 91.94 105 ASN A O 1
ATOM 781 N N . TYR A 1 106 ? -0.581 1.112 1.441 1.00 95.25 106 TYR A N 1
ATOM 782 C CA . TYR A 1 106 ? -1.907 1.654 1.764 1.00 95.25 106 TYR A CA 1
ATOM 783 C C . TYR A 1 106 ? -2.964 0.549 1.803 1.00 95.25 106 TYR A C 1
ATOM 785 O O . TYR A 1 106 ? -3.701 0.436 2.783 1.00 95.25 106 TYR A O 1
ATOM 793 N N . CYS A 1 107 ? -3.003 -0.301 0.777 1.00 95.31 107 CYS A N 1
ATOM 794 C CA . CYS A 1 107 ? -3.910 -1.436 0.703 1.00 95.31 107 CYS A CA 1
ATOM 795 C C . CYS A 1 107 ? -3.700 -2.382 1.882 1.00 95.31 107 CYS A C 1
ATOM 797 O O . CYS A 1 107 ? -4.678 -2.777 2.508 1.00 95.31 107 CYS A O 1
ATOM 799 N N . ASP A 1 108 ? -2.446 -2.635 2.260 1.00 95.31 108 ASP A N 1
ATOM 800 C CA . ASP A 1 108 ? -2.061 -3.493 3.374 1.00 95.31 108 ASP A CA 1
ATOM 801 C C . ASP A 1 108 ? -2.812 -3.157 4.662 1.00 95.31 108 ASP A C 1
ATOM 803 O O . ASP A 1 108 ? -3.277 -4.058 5.362 1.00 95.31 108 ASP A O 1
ATOM 807 N N . VAL A 1 109 ? -2.951 -1.864 4.964 1.00 97.19 109 VAL A N 1
ATOM 808 C CA . VAL A 1 109 ? -3.653 -1.391 6.161 1.00 97.19 109 VAL A CA 1
ATOM 809 C C . VAL A 1 109 ? -5.135 -1.154 5.906 1.00 97.19 109 VAL A C 1
ATOM 811 O O . VAL A 1 109 ? -5.958 -1.555 6.729 1.00 97.19 109 VAL A O 1
ATOM 814 N N . LYS A 1 110 ? -5.502 -0.550 4.770 1.00 97.31 110 LYS A N 1
ATOM 815 C CA . LYS A 1 110 ? -6.883 -0.147 4.488 1.00 97.31 110 LYS A CA 1
ATOM 816 C C . LYS A 1 110 ? -7.807 -1.352 4.328 1.00 97.31 110 LYS A C 1
ATOM 818 O O . LYS A 1 110 ? -8.907 -1.330 4.877 1.00 97.31 110 LYS A O 1
ATOM 823 N N . VAL A 1 111 ? -7.366 -2.430 3.669 1.00 96.81 111 VAL A N 1
ATOM 824 C CA . VAL A 1 111 ? -8.210 -3.623 3.452 1.00 96.81 111 VAL A CA 1
ATOM 825 C C . VAL A 1 111 ? -8.483 -4.419 4.728 1.00 96.81 111 VAL A C 1
ATOM 827 O O . VAL A 1 111 ? -9.345 -5.293 4.713 1.00 96.81 111 VAL A O 1
ATOM 830 N N . LEU A 1 112 ? -7.800 -4.130 5.841 1.00 98.06 112 LEU A N 1
ATOM 831 C CA . LEU A 1 112 ? -8.116 -4.704 7.154 1.00 98.06 112 LEU A CA 1
ATOM 832 C C . LEU A 1 112 ? -9.130 -3.868 7.945 1.00 98.06 112 LEU A C 1
ATOM 834 O O . LEU A 1 112 ? -9.728 -4.391 8.882 1.00 98.06 112 LEU A O 1
ATOM 838 N N . VAL A 1 113 ? -9.346 -2.602 7.571 1.00 97.62 113 VAL A N 1
ATOM 839 C CA . VAL A 1 113 ? -10.168 -1.651 8.343 1.00 97.62 113 VAL A CA 1
ATOM 840 C C . VAL A 1 113 ? -11.288 -0.989 7.536 1.00 97.62 113 VAL A C 1
ATOM 842 O O . VAL A 1 113 ? -11.973 -0.123 8.054 1.00 97.62 113 VAL A O 1
ATOM 845 N N . CYS A 1 114 ? -11.500 -1.373 6.280 1.00 97.25 114 CYS A N 1
ATOM 846 C CA . CYS A 1 114 ? -12.639 -0.942 5.463 1.00 97.25 114 CYS A CA 1
ATOM 847 C C . CYS A 1 114 ? -13.885 -1.816 5.688 1.00 97.25 114 CYS A C 1
ATOM 849 O O . CYS A 1 114 ? -13.760 -3.013 5.965 1.00 97.25 114 CYS A O 1
ATOM 851 N N . GLY A 1 115 ? -15.078 -1.252 5.491 1.00 97.12 115 GLY A N 1
ATOM 852 C CA . GLY A 1 115 ? -16.355 -1.983 5.524 1.00 97.12 115 GLY A CA 1
ATOM 853 C C . GLY A 1 115 ? -17.002 -2.178 4.155 1.00 97.12 115 GLY A C 1
ATOM 854 O O . GLY A 1 115 ? -16.404 -1.895 3.116 1.00 97.12 115 GLY A O 1
ATOM 855 N N . SER A 1 116 ? -18.252 -2.639 4.141 1.00 96.62 116 SER A N 1
ATOM 856 C CA . SER A 1 116 ? -19.007 -2.860 2.897 1.00 96.62 116 SER A CA 1
ATOM 857 C C . SER A 1 116 ? -19.293 -1.570 2.121 1.00 96.62 116 SER A C 1
ATOM 859 O O . SER A 1 116 ? -19.276 -1.580 0.891 1.00 96.62 116 SER A O 1
ATOM 861 N N . ALA A 1 117 ? -19.464 -0.444 2.822 1.00 94.06 117 ALA A N 1
ATOM 862 C CA . ALA A 1 117 ? -19.632 0.881 2.217 1.00 94.06 117 ALA A CA 1
ATOM 863 C C . ALA A 1 117 ? -18.413 1.321 1.383 1.00 94.06 117 ALA A C 1
ATOM 865 O O . ALA A 1 117 ? -18.553 2.071 0.423 1.00 94.06 117 ALA A O 1
ATOM 866 N N . ASP A 1 118 ? -17.237 0.801 1.734 1.00 92.88 118 ASP A N 1
ATOM 867 C CA . ASP A 1 118 ? -15.959 1.010 1.055 1.00 92.88 118 ASP A CA 1
ATOM 868 C C . ASP A 1 118 ? -15.711 -0.048 -0.050 1.00 92.88 118 ASP A C 1
ATOM 870 O O . ASP A 1 118 ? -14.658 -0.062 -0.680 1.00 92.88 118 ASP A O 1
ATOM 874 N N . GLY A 1 119 ? -16.658 -0.967 -0.284 1.00 93.38 119 GLY A N 1
ATOM 875 C CA . GLY A 1 119 ? -16.542 -2.070 -1.246 1.00 93.38 119 GLY A CA 1
ATOM 876 C C . GLY A 1 119 ? -15.826 -3.319 -0.716 1.00 93.38 119 GLY A C 1
ATOM 877 O O . GLY A 1 119 ? -15.670 -4.299 -1.449 1.00 93.38 119 GLY A O 1
ATOM 878 N N . CYS A 1 120 ? -15.406 -3.324 0.551 1.00 95.56 120 CYS A N 1
ATOM 879 C CA . CYS A 1 120 ? -14.793 -4.490 1.177 1.00 95.56 120 CYS A CA 1
ATOM 880 C C . CYS A 1 120 ? -15.827 -5.555 1.557 1.00 95.56 120 CYS A C 1
ATOM 882 O O . CYS A 1 120 ? -17.030 -5.308 1.591 1.00 95.56 120 CYS A O 1
ATOM 884 N N . LYS A 1 121 ? -15.350 -6.768 1.850 1.00 94.62 121 LYS A N 1
ATOM 885 C CA . LYS A 1 121 ? -16.184 -7.895 2.288 1.00 94.62 121 LYS A CA 1
ATOM 886 C C . LYS A 1 121 ? -15.897 -8.207 3.759 1.00 94.62 121 LYS A C 1
ATOM 888 O O . LYS A 1 121 ? -14.876 -8.844 4.029 1.00 94.62 121 LYS A O 1
ATOM 893 N N . PRO A 1 122 ? -16.739 -7.734 4.694 1.00 97.31 122 PRO A N 1
ATOM 894 C CA . PRO A 1 122 ? -16.587 -8.045 6.108 1.00 97.31 122 PRO A CA 1
ATOM 895 C C . PRO A 1 122 ? -16.732 -9.540 6.399 1.00 97.31 122 PRO A C 1
ATOM 897 O O . PRO A 1 122 ? -17.422 -10.249 5.666 1.00 97.31 122 PRO A O 1
ATOM 900 N N . VAL A 1 123 ? -16.113 -10.007 7.484 1.00 97.94 123 VAL A N 1
ATOM 901 C CA . VAL A 1 123 ? -16.177 -11.410 7.924 1.00 97.94 123 VAL A CA 1
ATOM 902 C C . VAL A 1 123 ? -17.131 -11.583 9.102 1.00 97.94 123 VAL A C 1
ATOM 904 O O . VAL A 1 123 ? -17.976 -12.474 9.078 1.00 97.94 123 VAL A O 1
ATOM 907 N N . VAL A 1 124 ? -17.005 -10.748 10.136 1.00 98.19 124 VAL A N 1
ATOM 908 C CA . VAL A 1 124 ? -17.795 -10.838 11.377 1.00 98.19 124 VAL A CA 1
ATOM 909 C C . VAL A 1 124 ? -18.428 -9.516 11.801 1.00 98.19 124 VAL A C 1
ATOM 911 O O . VAL A 1 124 ? -19.512 -9.544 12.377 1.00 98.19 124 VAL A O 1
ATOM 914 N N . ASN A 1 125 ? -17.804 -8.364 11.530 1.00 98.19 125 ASN A N 1
ATOM 915 C CA . ASN A 1 125 ? -18.387 -7.054 11.828 1.00 98.19 125 ASN A CA 1
ATOM 916 C C . ASN A 1 125 ? -18.240 -6.113 10.635 1.00 98.19 125 ASN A C 1
ATOM 918 O O . ASN A 1 125 ? -17.136 -5.884 10.149 1.00 98.19 125 ASN A O 1
ATOM 922 N N . ASP A 1 126 ? -19.354 -5.511 10.229 1.00 98.38 126 ASP A N 1
ATOM 923 C CA . ASP A 1 126 ? -19.372 -4.431 9.247 1.00 98.38 126 ASP A CA 1
ATOM 924 C C . ASP A 1 126 ? -19.486 -3.068 9.940 1.00 98.38 126 ASP A C 1
ATOM 926 O O . ASP A 1 126 ? -20.145 -2.935 10.976 1.00 98.38 126 ASP A O 1
ATOM 930 N N . PHE A 1 127 ? -18.817 -2.061 9.386 1.00 98.19 127 PHE A N 1
ATOM 931 C CA . PHE A 1 127 ? -18.791 -0.695 9.903 1.00 98.19 127 PHE A CA 1
ATOM 932 C C . PHE A 1 127 ? -18.331 0.288 8.826 1.00 98.19 127 PHE A C 1
ATOM 934 O O . PHE A 1 127 ? -17.639 -0.077 7.881 1.00 98.19 127 PHE A O 1
ATOM 941 N N . THR A 1 128 ? -18.680 1.561 8.978 1.00 97.88 12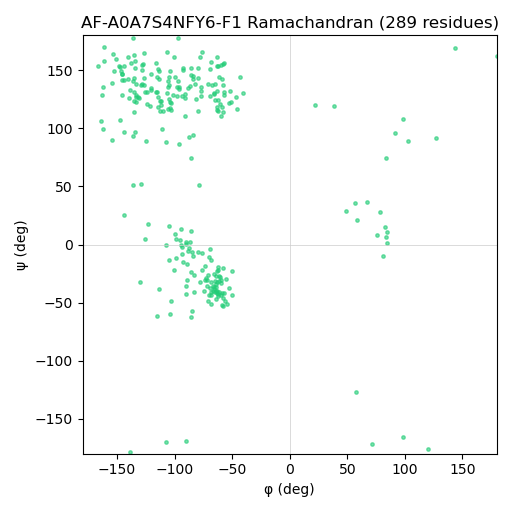8 THR A N 1
ATOM 942 C CA . THR A 1 128 ? -18.198 2.627 8.093 1.00 97.88 128 THR A CA 1
ATOM 943 C C . THR A 1 128 ? -16.936 3.271 8.649 1.00 97.88 128 THR A C 1
ATOM 945 O O . THR A 1 128 ? -16.742 3.334 9.868 1.00 97.88 128 THR A O 1
ATOM 948 N N . THR A 1 129 ? -16.082 3.768 7.753 1.00 96.88 129 THR A N 1
ATOM 949 C CA . THR A 1 129 ? -14.922 4.586 8.116 1.00 96.88 129 THR A CA 1
ATOM 950 C C . THR A 1 129 ? -15.061 6.013 7.599 1.00 96.88 129 THR A C 1
ATOM 952 O O . THR A 1 129 ? -15.759 6.273 6.623 1.00 96.88 129 THR A O 1
ATOM 955 N N . SER A 1 130 ? -14.449 6.965 8.299 1.00 96.12 130 SER A N 1
ATOM 956 C CA . SER A 1 130 ? -14.484 8.388 7.960 1.00 96.12 130 SER A CA 1
ATOM 957 C C . SER A 1 130 ? -13.246 9.110 8.485 1.00 96.12 130 SER A C 1
ATOM 959 O O . SER A 1 130 ? -12.542 8.594 9.356 1.00 96.12 130 SER A O 1
ATOM 961 N N . GLY A 1 131 ? -12.994 10.319 7.975 1.00 93.25 131 GLY A N 1
ATOM 962 C CA . GLY A 1 131 ? -11.886 11.154 8.445 1.00 93.25 131 GLY A CA 1
ATOM 963 C C . GLY A 1 131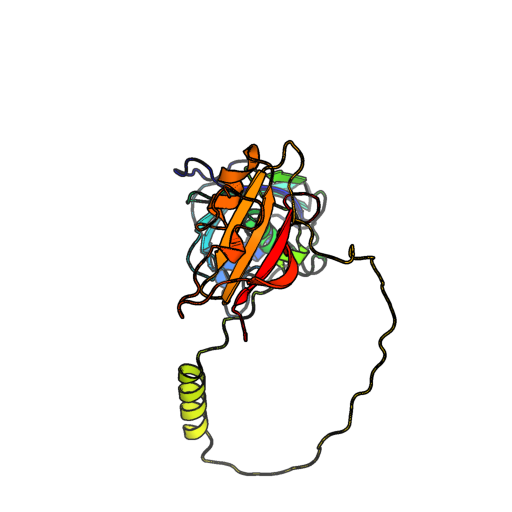 ? -10.516 10.571 8.101 1.00 93.25 131 GLY A C 1
ATOM 964 O O . GLY A 1 131 ? -9.597 10.657 8.911 1.00 93.25 131 GLY A O 1
ATOM 965 N N . GLU A 1 132 ? -10.402 9.941 6.929 1.00 95.88 132 GLU A N 1
ATOM 966 C CA . GLU A 1 132 ? -9.158 9.329 6.475 1.00 95.88 132 GLU A CA 1
ATOM 967 C C . GLU A 1 132 ? -8.071 10.387 6.225 1.00 95.88 132 GLU A C 1
ATOM 969 O O . GLU A 1 132 ? -8.295 11.382 5.536 1.00 95.88 132 GLU A O 1
ATOM 974 N N . SER A 1 133 ? -6.883 10.152 6.776 1.00 95.75 133 SER A N 1
ATOM 975 C CA . SER A 1 133 ? -5.672 10.935 6.543 1.00 95.75 133 SER A CA 1
ATOM 976 C C . SER A 1 133 ? -4.489 9.998 6.336 1.00 95.75 133 SER A C 1
ATOM 978 O O . SER A 1 133 ? -4.374 8.975 7.014 1.00 95.75 133 SER A O 1
ATOM 980 N N . THR A 1 134 ? -3.607 10.340 5.400 1.00 94.44 134 THR A N 1
ATOM 981 C CA . THR A 1 134 ? -2.517 9.465 4.959 1.00 94.44 134 THR A CA 1
ATOM 982 C C . THR A 1 134 ? -1.193 10.205 4.826 1.00 94.44 134 THR A C 1
ATOM 984 O O . THR A 1 134 ? -1.160 11.331 4.332 1.00 94.44 134 THR A O 1
ATOM 987 N N . GLU A 1 135 ? -0.090 9.545 5.175 1.00 93.19 135 GLU A N 1
ATOM 988 C CA . GLU A 1 135 ? 1.274 10.049 4.973 1.00 93.19 135 GLU A CA 1
ATOM 989 C C . GLU A 1 135 ? 2.153 8.924 4.403 1.00 93.19 135 GLU A C 1
ATOM 991 O O . GLU A 1 135 ? 2.405 7.911 5.061 1.00 93.19 135 GLU A O 1
ATOM 996 N N . ALA A 1 136 ? 2.613 9.091 3.161 1.00 87.69 136 ALA A N 1
ATOM 997 C CA . ALA A 1 136 ? 3.473 8.123 2.487 1.00 87.69 136 ALA A CA 1
ATOM 998 C C . ALA A 1 136 ? 4.948 8.333 2.855 1.00 87.69 136 ALA A C 1
ATOM 1000 O O . ALA A 1 136 ? 5.423 9.464 2.930 1.00 87.69 136 ALA A O 1
ATOM 1001 N N . PHE A 1 137 ? 5.702 7.242 3.002 1.00 83.12 137 PHE A N 1
ATOM 1002 C CA . PHE A 1 137 ? 7.157 7.318 3.191 1.00 83.12 137 PHE A CA 1
ATOM 1003 C C . PHE A 1 137 ? 7.918 7.446 1.864 1.00 83.12 137 PHE A C 1
ATOM 1005 O O . PHE A 1 137 ? 8.882 8.202 1.781 1.00 83.12 137 PHE A O 1
ATOM 1012 N N . ALA A 1 138 ? 7.497 6.703 0.835 1.00 67.50 138 ALA A N 1
ATOM 1013 C CA . ALA A 1 138 ? 8.039 6.769 -0.522 1.00 67.50 138 ALA A CA 1
ATOM 1014 C C . ALA A 1 138 ? 7.065 6.116 -1.517 1.00 67.50 138 ALA A C 1
ATOM 1016 O O . ALA A 1 138 ? 6.625 4.990 -1.290 1.00 67.50 138 ALA A O 1
ATOM 1017 N N . GLY A 1 139 ? 6.729 6.821 -2.605 1.00 61.22 139 GLY A N 1
ATOM 1018 C CA . GLY A 1 139 ? 6.108 6.239 -3.806 1.00 61.22 139 GLY A CA 1
ATOM 1019 C C . GLY A 1 139 ? 4.770 5.508 -3.624 1.00 61.22 139 GLY A C 1
ATOM 1020 O O . GLY A 1 139 ? 4.434 4.673 -4.466 1.00 61.22 139 GLY A O 1
ATOM 1021 N N . SER A 1 140 ? 4.029 5.784 -2.545 1.00 65.56 140 SER A N 1
ATOM 1022 C CA . SER A 1 140 ? 2.728 5.170 -2.259 1.00 65.56 140 SER A CA 1
ATOM 1023 C C . SER A 1 140 ? 1.578 6.052 -2.732 1.00 65.56 140 SER A C 1
ATOM 1025 O O . SER A 1 140 ? 1.598 7.267 -2.539 1.00 65.56 140 SER A O 1
ATOM 1027 N N . SER A 1 141 ? 0.591 5.432 -3.375 1.00 78.75 141 SER A N 1
ATOM 1028 C CA . SER A 1 141 ? -0.650 6.064 -3.820 1.00 78.75 141 SER A CA 1
ATOM 1029 C C . SER A 1 141 ? -1.805 5.672 -2.905 1.00 78.75 141 SER A C 1
ATOM 1031 O O . SER A 1 141 ? -1.845 4.562 -2.380 1.00 78.75 141 SER A O 1
ATOM 1033 N N . VAL A 1 142 ? -2.770 6.574 -2.755 1.00 86.44 142 VAL A N 1
ATOM 1034 C CA . VAL A 1 142 ? -3.959 6.385 -1.918 1.00 86.44 142 VAL A CA 1
ATOM 1035 C C . VAL A 1 142 ? -5.152 6.190 -2.846 1.00 86.44 142 VAL A C 1
ATOM 1037 O O . VAL A 1 142 ? -5.783 7.152 -3.276 1.00 86.44 142 VAL A O 1
ATOM 1040 N N . ASP A 1 143 ? -5.401 4.939 -3.227 1.00 87.31 143 ASP A N 1
ATOM 1041 C CA . ASP A 1 143 ? -6.520 4.565 -4.094 1.00 87.31 143 ASP A CA 1
ATOM 1042 C C . ASP A 1 143 ? -7.094 3.212 -3.667 1.00 87.31 143 ASP A C 1
ATOM 1044 O O . ASP A 1 143 ? -6.617 2.144 -4.060 1.00 87.31 143 ASP A O 1
ATOM 1048 N N . LEU A 1 144 ? -8.162 3.268 -2.871 1.00 88.88 144 LEU A N 1
ATOM 1049 C CA . LEU A 1 144 ? -8.876 2.085 -2.404 1.00 88.88 144 LEU A CA 1
ATOM 1050 C C . LEU A 1 144 ? -9.430 1.244 -3.559 1.00 88.88 144 LEU A C 1
ATOM 1052 O O . LEU A 1 144 ? -9.438 0.020 -3.465 1.00 88.88 144 LEU A O 1
ATOM 1056 N N . SER A 1 145 ? -9.834 1.856 -4.676 1.00 88.00 145 SER A N 1
ATOM 1057 C CA . SER A 1 145 ? -10.353 1.093 -5.815 1.00 88.00 145 SER A CA 1
ATOM 1058 C C . SER A 1 145 ? -9.291 0.157 -6.398 1.00 88.00 145 SER A C 1
ATOM 1060 O O . SER A 1 145 ? -9.606 -0.947 -6.840 1.00 88.00 145 SER A O 1
ATOM 1062 N N . SER A 1 146 ? -8.017 0.554 -6.334 1.00 87.62 146 SER A N 1
ATOM 1063 C CA . SER A 1 146 ? -6.884 -0.280 -6.735 1.00 87.62 146 SER A CA 1
ATOM 1064 C C . SER A 1 146 ? -6.538 -1.363 -5.708 1.00 87.62 146 SER A C 1
ATOM 1066 O O . SER A 1 146 ? -5.999 -2.405 -6.082 1.00 87.62 146 SER A O 1
ATOM 1068 N N . CYS A 1 147 ? -6.936 -1.196 -4.445 1.00 91.06 147 CYS A N 1
ATOM 1069 C CA . CYS A 1 147 ? -6.851 -2.247 -3.429 1.00 91.06 147 CYS A CA 1
ATOM 1070 C C . CYS A 1 147 ? -7.895 -3.350 -3.602 1.00 91.06 147 CYS A C 1
ATOM 1072 O O . CYS A 1 147 ? -7.734 -4.422 -3.037 1.00 91.06 147 CYS A O 1
ATOM 1074 N N . LEU A 1 148 ? -8.969 -3.101 -4.353 1.00 89.88 148 LEU A N 1
ATOM 1075 C CA . LEU A 1 148 ? -10.055 -4.067 -4.544 1.00 89.88 148 LEU A CA 1
ATOM 1076 C C . LEU A 1 148 ? -9.953 -4.845 -5.867 1.00 89.88 148 LEU A C 1
ATOM 1078 O O . LEU A 1 148 ? -10.845 -5.624 -6.210 1.00 89.88 148 LEU A O 1
ATOM 1082 N N . LYS A 1 149 ? -8.869 -4.639 -6.624 1.00 79.56 149 LYS A N 1
ATOM 1083 C CA . LYS A 1 149 ? -8.588 -5.333 -7.883 1.00 79.56 149 LYS A CA 1
ATOM 1084 C C . LYS A 1 149 ? -7.846 -6.633 -7.592 1.00 79.56 149 LYS A C 1
ATOM 1086 O O . LYS A 1 149 ? -6.623 -6.639 -7.582 1.00 79.56 149 LYS A O 1
ATOM 1091 N N . VAL A 1 150 ? -8.559 -7.747 -7.432 1.00 64.38 150 VAL A N 1
ATOM 1092 C CA . VAL A 1 150 ? -7.887 -9.050 -7.320 1.00 64.38 150 VAL A CA 1
ATOM 1093 C C . VAL A 1 150 ? -7.137 -9.310 -8.628 1.00 64.38 150 VAL A C 1
ATOM 1095 O O . VAL A 1 150 ? -7.767 -9.477 -9.675 1.00 64.38 150 VAL A O 1
ATOM 1098 N N . LEU A 1 151 ? -5.801 -9.367 -8.589 1.00 52.78 151 LEU A N 1
ATOM 1099 C CA . LEU A 1 151 ? -5.032 -9.917 -9.704 1.00 52.78 151 LEU A CA 1
ATOM 1100 C C . LEU A 1 151 ? -5.518 -11.350 -9.930 1.00 52.78 151 LEU A C 1
ATOM 1102 O O . LEU A 1 151 ? -5.363 -12.215 -9.065 1.00 52.78 151 LEU A O 1
ATOM 1106 N N . SER A 1 152 ? -6.153 -11.600 -11.078 1.00 41.59 152 SER A N 1
ATOM 1107 C CA . SER A 1 152 ? -6.612 -12.936 -11.438 1.00 41.59 152 SER A CA 1
ATOM 1108 C C . SER A 1 152 ? -5.434 -13.894 -11.311 1.00 41.59 152 SER A C 1
ATOM 1110 O O . SER A 1 152 ? -4.403 -13.681 -11.956 1.00 41.59 152 SER A O 1
ATOM 1112 N N . LYS A 1 153 ? -5.587 -14.928 -10.477 1.00 37.94 153 LYS A N 1
ATOM 1113 C CA . LYS A 1 153 ? -4.616 -16.015 -10.319 1.00 37.94 153 LYS A CA 1
ATOM 1114 C C . LYS A 1 153 ? -4.070 -16.386 -11.705 1.00 37.94 153 LYS A C 1
ATOM 1116 O O . LYS A 1 153 ? -4.896 -16.570 -12.607 1.00 37.94 153 LYS A O 1
ATOM 1121 N N . PRO A 1 154 ? -2.740 -16.491 -11.912 1.00 35.59 154 PRO A N 1
ATOM 1122 C CA . PRO A 1 154 ? -2.220 -16.956 -13.188 1.00 35.59 154 PRO A CA 1
ATOM 1123 C C . PRO A 1 154 ? -2.941 -18.256 -13.514 1.00 35.59 154 PRO A C 1
ATOM 1125 O O . PRO A 1 154 ? -2.999 -19.169 -12.682 1.00 35.59 154 PRO A O 1
ATOM 1128 N N . LYS A 1 155 ? -3.596 -18.267 -14.681 1.00 35.41 155 LYS A N 1
ATOM 1129 C CA . LYS A 1 155 ? -4.391 -19.391 -15.169 1.00 35.41 155 LYS A CA 1
ATOM 1130 C C . LYS A 1 155 ? -3.544 -20.633 -14.936 1.00 35.41 155 LYS A C 1
ATOM 1132 O O . LYS A 1 155 ? -2.422 -20.698 -15.441 1.00 35.41 155 LYS A O 1
ATOM 1137 N N . ALA A 1 156 ? -4.030 -21.546 -14.091 1.00 41.69 156 ALA A N 1
ATOM 1138 C CA . ALA A 1 156 ? -3.302 -22.762 -13.773 1.00 41.69 156 ALA A CA 1
ATOM 1139 C C . ALA A 1 156 ? -2.811 -23.358 -15.096 1.00 41.69 156 ALA A C 1
ATOM 1141 O O . ALA A 1 156 ? -3.598 -23.466 -16.041 1.00 41.69 156 ALA A O 1
ATOM 1142 N N . SER A 1 157 ? -1.507 -23.638 -15.184 1.00 46.59 157 SER A N 1
ATOM 1143 C CA . SER A 1 157 ? -0.887 -24.191 -16.389 1.00 46.59 157 SER A CA 1
ATOM 1144 C C . SER A 1 157 ? -1.775 -25.295 -16.963 1.00 46.59 157 SER A C 1
ATOM 1146 O O . SER A 1 157 ? -2.386 -26.060 -16.211 1.00 46.59 157 SER A O 1
ATOM 1148 N N . ALA A 1 158 ? -1.835 -25.409 -18.290 1.00 48.97 158 ALA A N 1
ATOM 1149 C CA . ALA A 1 158 ? -2.591 -26.464 -18.961 1.00 48.97 158 ALA A CA 1
ATOM 1150 C C . ALA A 1 158 ? -2.270 -27.871 -18.406 1.00 48.97 158 ALA A C 1
ATOM 1152 O O . ALA A 1 158 ? -3.105 -28.766 -18.494 1.00 48.97 158 ALA A O 1
ATOM 1153 N N . ALA A 1 159 ? -1.102 -28.067 -17.781 1.00 46.88 159 ALA A N 1
ATOM 1154 C CA . ALA A 1 159 ? -0.763 -29.285 -17.051 1.00 46.88 159 ALA A CA 1
ATOM 1155 C C . ALA A 1 159 ? -1.593 -29.483 -15.763 1.00 46.88 159 ALA A C 1
ATOM 1157 O O . ALA A 1 159 ? -2.098 -30.576 -15.526 1.00 46.88 159 ALA A O 1
ATOM 1158 N N . ALA A 1 160 ? -1.802 -28.435 -14.964 1.00 50.25 160 ALA A N 1
ATOM 1159 C CA . ALA A 1 160 ? -2.616 -28.480 -13.747 1.00 50.25 160 ALA A CA 1
ATOM 1160 C C . ALA A 1 160 ? -4.120 -28.606 -14.056 1.00 50.25 160 ALA A C 1
ATOM 1162 O O . ALA A 1 160 ? -4.825 -29.352 -13.378 1.00 50.25 160 ALA A O 1
ATOM 1163 N N . ALA A 1 161 ? -4.600 -27.965 -15.130 1.00 52.25 161 ALA A N 1
ATOM 1164 C CA . ALA A 1 161 ? -5.971 -28.143 -15.616 1.00 52.25 161 ALA A CA 1
ATOM 1165 C C . ALA A 1 161 ? -6.237 -29.587 -16.091 1.00 52.25 161 ALA A C 1
ATOM 1167 O O . ALA A 1 161 ? -7.308 -30.133 -15.837 1.00 52.25 161 ALA A O 1
ATOM 1168 N N . LYS A 1 162 ? -5.243 -30.242 -16.712 1.00 52.91 162 LYS A N 1
ATOM 1169 C CA . LYS A 1 162 ? -5.330 -31.657 -17.118 1.00 52.91 162 LYS A CA 1
ATOM 1170 C C . LYS A 1 162 ? -5.392 -32.615 -15.927 1.00 52.91 162 LYS A C 1
ATOM 1172 O O . LYS A 1 162 ? -6.103 -33.611 -16.004 1.00 52.91 162 LYS A O 1
ATOM 1177 N N . VAL A 1 163 ? -4.690 -32.323 -14.829 1.00 58.38 163 VAL A N 1
ATOM 1178 C CA . VAL A 1 163 ? -4.764 -33.137 -13.601 1.00 58.38 163 VAL A CA 1
ATOM 1179 C C . VAL A 1 163 ? -6.126 -32.975 -12.923 1.00 58.38 163 VAL A C 1
ATOM 1181 O O . VAL A 1 163 ? -6.738 -33.977 -12.570 1.00 58.38 163 VAL A O 1
ATOM 1184 N N . ALA A 1 164 ? -6.650 -31.749 -12.824 1.00 53.06 164 ALA A N 1
ATOM 1185 C CA . ALA A 1 164 ? -7.984 -31.504 -12.272 1.00 53.06 164 ALA A CA 1
ATOM 1186 C C . ALA A 1 164 ? -9.095 -32.155 -13.120 1.00 53.06 164 ALA A C 1
ATOM 1188 O O . ALA A 1 164 ? -9.980 -32.804 -12.570 1.00 53.06 164 ALA A O 1
ATOM 1189 N N . ALA A 1 165 ? -9.002 -32.075 -14.454 1.00 52.81 165 ALA A N 1
ATOM 1190 C CA . ALA A 1 165 ? -9.929 -32.754 -15.363 1.00 52.81 165 ALA A CA 1
ATOM 1191 C C . ALA A 1 165 ? -9.846 -34.287 -15.256 1.00 52.81 165 ALA A C 1
ATOM 1193 O O . ALA A 1 165 ? -10.865 -34.965 -15.367 1.00 52.81 165 ALA A O 1
ATOM 1194 N N . LYS A 1 166 ? -8.651 -34.842 -14.998 1.00 55.06 166 LYS A N 1
ATOM 1195 C CA . LYS A 1 166 ? -8.448 -36.285 -14.798 1.00 55.06 166 LYS A CA 1
ATOM 1196 C C . LYS A 1 166 ? -8.971 -36.779 -13.446 1.00 55.06 166 LYS A C 1
ATOM 1198 O O . LYS A 1 166 ? -9.410 -37.916 -13.352 1.00 55.06 166 LYS A O 1
ATOM 1203 N N . VAL A 1 167 ? -8.944 -35.937 -12.412 1.00 49.72 167 VAL A N 1
ATOM 1204 C CA . VAL A 1 167 ? -9.554 -36.246 -11.107 1.00 49.72 167 VAL A CA 1
ATOM 1205 C C . VAL A 1 167 ? -11.078 -36.136 -11.190 1.00 49.72 167 VAL A C 1
ATOM 1207 O O . VAL A 1 167 ? -11.760 -37.019 -10.685 1.00 49.72 167 VAL A O 1
ATOM 1210 N N . ALA A 1 168 ? -11.617 -35.139 -11.899 1.00 50.16 168 ALA A N 1
ATOM 1211 C CA . 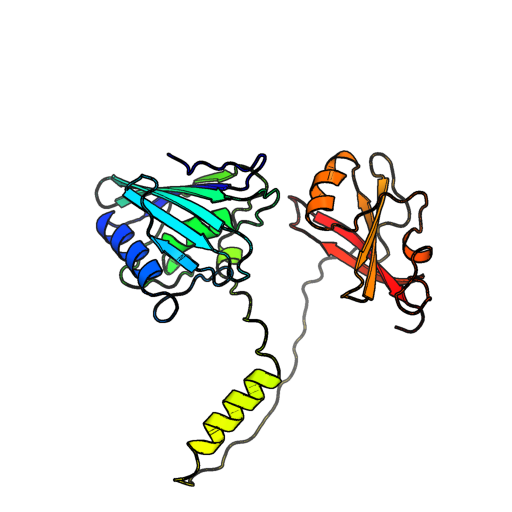ALA A 1 168 ? -13.059 -35.015 -12.134 1.00 50.16 168 ALA A CA 1
ATOM 1212 C C . ALA A 1 168 ? -13.630 -36.213 -12.921 1.00 50.16 168 ALA A C 1
ATOM 1214 O O . ALA A 1 168 ? -14.641 -36.781 -12.522 1.00 50.16 168 ALA A O 1
ATOM 1215 N N . THR A 1 169 ? -12.918 -36.700 -13.946 1.00 48.00 169 THR A N 1
ATOM 1216 C CA . THR A 1 169 ? -13.348 -37.876 -14.736 1.00 48.00 169 THR A CA 1
ATOM 1217 C C . THR A 1 169 ? -13.316 -39.209 -13.979 1.00 48.00 169 THR A C 1
ATOM 1219 O O . THR A 1 169 ? -13.900 -40.180 -14.455 1.00 48.00 169 THR A O 1
ATOM 1222 N N . ILE A 1 170 ? -12.673 -39.292 -12.808 1.00 49.97 170 ILE A N 1
ATOM 1223 C CA . ILE A 1 170 ? -12.712 -40.500 -11.960 1.00 49.97 170 ILE A CA 1
ATOM 1224 C C . ILE A 1 170 ? -13.948 -40.495 -11.045 1.00 49.97 170 ILE A C 1
ATOM 1226 O O . ILE A 1 170 ? -14.408 -41.558 -10.640 1.00 49.97 170 ILE A O 1
ATOM 1230 N N . VAL A 1 171 ? -14.515 -39.321 -10.753 1.00 44.25 171 VAL A N 1
ATOM 1231 C CA . VAL A 1 171 ? -15.641 -39.162 -9.814 1.00 44.25 171 VAL A CA 1
ATOM 1232 C C . VAL A 1 171 ? -17.005 -39.216 -10.525 1.00 44.25 171 VAL A C 1
ATOM 1234 O O . VAL A 1 171 ? -18.022 -39.442 -9.885 1.00 44.25 171 VAL A O 1
ATOM 1237 N N . GLU A 1 172 ? -17.038 -39.092 -11.852 1.00 45.88 172 GLU A N 1
ATOM 1238 C CA . GLU A 1 172 ? -18.268 -38.903 -12.643 1.00 45.88 172 GLU A CA 1
ATOM 1239 C C . GLU A 1 172 ? -18.803 -40.188 -13.312 1.00 45.88 172 GLU A C 1
ATOM 1241 O O . GLU A 1 172 ? -19.704 -40.131 -14.143 1.00 45.88 172 GLU A O 1
ATOM 1246 N N . LYS A 1 173 ? -18.258 -41.373 -12.987 1.00 40.69 173 LYS A N 1
ATOM 1247 C CA . LYS A 1 173 ? -18.642 -42.627 -13.669 1.00 40.69 173 LYS A CA 1
ATOM 1248 C C . LYS A 1 173 ? -19.873 -43.347 -13.105 1.00 40.69 173 LYS A C 1
ATOM 1250 O O . LYS A 1 173 ? -20.146 -44.468 -13.527 1.00 40.69 173 LYS A O 1
ATOM 1255 N N . GLU A 1 174 ? -20.648 -42.727 -12.227 1.00 47.81 174 GLU A N 1
ATOM 1256 C CA . GLU A 1 174 ? -21.983 -43.225 -11.896 1.00 47.81 174 GLU A CA 1
ATOM 1257 C C . GLU A 1 174 ? -22.974 -42.057 -11.880 1.00 47.81 174 GLU A C 1
ATOM 1259 O O . GLU A 1 174 ? -22.803 -41.112 -11.117 1.00 47.81 174 GLU A O 1
ATOM 1264 N N . ILE A 1 175 ? -24.029 -42.195 -12.697 1.00 37.59 175 ILE A N 1
ATOM 1265 C CA . ILE A 1 175 ? -25.250 -41.370 -12.824 1.00 37.59 175 ILE A CA 1
ATOM 1266 C C . ILE A 1 175 ? -25.270 -40.415 -14.044 1.00 37.59 175 ILE A C 1
ATOM 1268 O O . ILE A 1 175 ? -24.936 -39.238 -13.972 1.00 37.59 175 ILE A O 1
ATOM 1272 N N . GLU A 1 176 ? -25.775 -40.937 -15.166 1.00 42.03 176 GLU A N 1
ATOM 1273 C CA . GLU A 1 176 ? -26.466 -40.187 -16.232 1.00 42.03 176 GLU A CA 1
ATOM 1274 C C . GLU A 1 176 ? -28.008 -40.286 -16.018 1.00 42.03 176 GLU A C 1
ATOM 1276 O O . GLU A 1 176 ? -28.450 -41.115 -15.218 1.00 42.03 176 GLU A O 1
ATOM 1281 N N . PRO A 1 177 ? -28.876 -39.649 -16.834 1.00 48.31 177 PRO A N 1
ATOM 1282 C CA . PRO A 1 177 ? -28.952 -38.218 -17.163 1.00 48.31 177 PRO A CA 1
ATOM 1283 C C . PRO A 1 177 ? -30.427 -37.735 -17.179 1.00 48.31 177 PRO A C 1
ATOM 1285 O O . PRO A 1 177 ? -31.320 -38.503 -17.509 1.00 48.31 177 PRO A O 1
ATOM 1288 N N . THR A 1 178 ? -30.729 -36.449 -16.985 1.00 36.66 178 THR A N 1
ATOM 1289 C CA . THR A 1 178 ? -31.941 -35.874 -17.614 1.00 36.66 178 THR A CA 1
ATOM 1290 C C . THR A 1 178 ? -31.818 -34.372 -17.817 1.00 36.66 178 THR A C 1
ATOM 1292 O O . THR A 1 178 ? -31.416 -33.645 -16.913 1.00 36.66 178 THR A O 1
ATOM 1295 N N . SER A 1 179 ? -32.305 -33.938 -18.979 1.00 50.03 179 SER A N 1
ATOM 1296 C CA . SER A 1 179 ? -32.539 -32.564 -19.443 1.00 50.03 179 SER A CA 1
ATOM 1297 C C . SER A 1 179 ? -31.336 -31.827 -20.039 1.00 50.03 179 SER A C 1
ATOM 1299 O O . SER A 1 179 ? -30.763 -30.896 -19.483 1.00 50.03 179 SER A O 1
ATOM 1301 N N . ALA A 1 180 ? -31.013 -32.248 -21.263 1.00 35.62 180 ALA A N 1
ATOM 1302 C CA . ALA A 1 180 ? -30.649 -31.323 -22.325 1.00 35.62 180 ALA A CA 1
ATOM 1303 C C . ALA A 1 180 ? -31.830 -30.376 -22.621 1.00 35.62 180 ALA A C 1
ATOM 1305 O O . ALA A 1 180 ? -32.967 -30.835 -22.565 1.00 35.62 180 ALA A O 1
ATOM 1306 N N . GLU A 1 181 ? -31.499 -29.117 -22.946 1.00 42.38 181 GLU A N 1
ATOM 1307 C CA . GLU A 1 181 ? -32.311 -27.958 -23.393 1.00 42.38 181 GLU A CA 1
ATOM 1308 C C . GLU A 1 181 ? -32.008 -26.752 -22.477 1.00 42.38 181 GLU A C 1
ATOM 1310 O O . GLU A 1 181 ? -32.530 -26.626 -21.381 1.00 42.38 181 GLU A O 1
ATOM 1315 N N . LEU A 1 182 ? -31.052 -25.876 -22.803 1.00 33.34 182 LEU A N 1
ATOM 1316 C CA . LEU A 1 182 ? -31.256 -24.807 -23.783 1.00 33.34 182 LEU A CA 1
ATOM 1317 C C . LEU A 1 182 ? -29.910 -24.241 -24.284 1.00 33.34 182 LEU A C 1
ATOM 1319 O O . LEU A 1 182 ? -29.016 -23.924 -23.500 1.00 33.34 182 LEU A O 1
ATOM 1323 N N . SER A 1 183 ? -29.812 -24.054 -25.600 1.00 35.78 183 SER A N 1
ATOM 1324 C CA . SER A 1 183 ? -28.692 -23.438 -26.316 1.00 35.78 183 SER A CA 1
ATOM 1325 C C . SER A 1 183 ? -29.044 -22.018 -26.788 1.00 35.78 183 SER A C 1
ATOM 1327 O O . SER A 1 183 ? -30.159 -21.773 -27.236 1.00 35.78 183 SER A O 1
ATOM 1329 N N . ALA A 1 184 ? -28.051 -21.128 -26.684 1.00 32.50 184 ALA A N 1
ATOM 1330 C CA . ALA A 1 184 ? -27.678 -19.996 -27.547 1.00 32.50 184 ALA A CA 1
ATOM 1331 C C . ALA A 1 184 ? -28.737 -19.088 -28.226 1.00 32.50 184 ALA A C 1
ATOM 1333 O O . ALA A 1 184 ? -29.393 -19.480 -29.184 1.00 32.50 184 ALA A O 1
ATOM 1334 N N . ALA A 1 185 ? -28.691 -17.790 -27.881 1.00 34.12 185 ALA A N 1
ATOM 1335 C CA . ALA A 1 185 ? -28.853 -16.637 -28.792 1.00 34.12 185 ALA A CA 1
ATOM 1336 C C . ALA A 1 185 ? -28.326 -15.364 -28.075 1.00 34.12 185 ALA A C 1
ATOM 1338 O O . ALA A 1 185 ? -28.835 -14.991 -27.028 1.00 34.12 185 ALA A O 1
ATOM 1339 N N . MET A 1 186 ? -27.157 -14.819 -28.437 1.00 33.03 186 MET A N 1
ATOM 1340 C CA . MET A 1 186 ? -26.943 -13.755 -29.440 1.00 33.03 186 MET A CA 1
ATOM 1341 C C . MET A 1 186 ? -26.788 -12.354 -28.800 1.00 33.03 186 MET A C 1
ATOM 1343 O O . MET A 1 186 ? -27.739 -11.752 -28.318 1.00 33.03 186 MET A O 1
ATOM 1347 N N . MET A 1 187 ? -25.553 -11.829 -28.829 1.00 45.94 187 MET A N 1
ATOM 1348 C CA . MET A 1 187 ? -25.243 -10.395 -28.688 1.00 45.94 187 MET A CA 1
ATOM 1349 C C . MET A 1 187 ? -25.854 -9.604 -29.858 1.00 45.94 187 MET A C 1
ATOM 1351 O O . MET A 1 187 ? -25.908 -10.130 -30.973 1.00 45.94 187 MET A O 1
ATOM 1355 N N . PRO A 1 188 ? -26.170 -8.309 -29.674 1.00 44.91 188 PRO A N 1
ATOM 1356 C CA . PRO A 1 188 ? -25.393 -7.317 -30.423 1.00 44.91 188 PRO A CA 1
ATOM 1357 C C . PRO A 1 188 ? -25.134 -5.979 -29.699 1.00 44.91 188 PRO A C 1
ATOM 1359 O O . PRO A 1 188 ? -25.991 -5.401 -29.045 1.00 44.91 188 PRO A O 1
ATOM 1362 N N . LYS A 1 189 ? -23.906 -5.491 -29.920 1.00 32.75 189 LYS A N 1
ATOM 1363 C CA . LYS A 1 189 ? -23.467 -4.107 -30.189 1.00 32.75 189 LYS A CA 1
ATOM 1364 C C . LYS A 1 189 ? -24.382 -2.947 -29.749 1.00 32.75 189 LYS A C 1
ATOM 1366 O O . LYS A 1 189 ? -25.376 -2.672 -30.410 1.00 32.75 189 LYS A O 1
ATOM 1371 N N . LEU A 1 190 ? -23.844 -2.084 -28.881 1.00 31.09 190 LEU A N 1
ATOM 1372 C CA . LEU A 1 190 ? -23.820 -0.646 -29.170 1.00 31.09 190 LEU A CA 1
ATOM 1373 C C . LEU A 1 190 ? -22.568 0.016 -28.571 1.00 31.09 190 LEU A C 1
ATOM 1375 O O . LEU A 1 190 ? -22.435 0.185 -27.364 1.00 31.09 190 LEU A O 1
ATOM 1379 N N . LYS A 1 191 ? -21.638 0.367 -29.465 1.00 35.62 191 LYS A N 1
ATOM 1380 C CA . LYS A 1 191 ? -20.602 1.382 -29.256 1.00 35.62 191 LYS A CA 1
ATOM 1381 C C . LYS A 1 191 ? -21.258 2.757 -29.410 1.00 35.62 191 LYS A C 1
ATOM 1383 O O . LYS A 1 191 ? -21.831 3.007 -30.466 1.00 35.62 191 LYS A O 1
ATOM 1388 N N . ALA A 1 192 ? -21.086 3.638 -28.431 1.00 33.91 192 ALA A N 1
ATOM 1389 C CA . ALA A 1 192 ? -21.022 5.094 -28.605 1.00 33.91 192 ALA A CA 1
ATOM 1390 C C . ALA A 1 192 ? -20.369 5.683 -27.338 1.00 33.91 192 ALA A C 1
ATOM 1392 O O . ALA A 1 192 ? -20.920 5.582 -26.251 1.00 33.91 192 ALA A O 1
ATOM 1393 N N . GLN A 1 193 ? -19.071 5.984 -27.414 1.00 42.31 193 GLN A N 1
ATOM 1394 C CA . GLN A 1 193 ? -18.509 7.345 -27.427 1.00 42.31 193 GLN A CA 1
ATOM 1395 C C . GLN A 1 193 ? -18.145 7.883 -26.032 1.00 42.31 193 GLN A C 1
ATOM 1397 O O . GLN A 1 193 ? -18.952 8.489 -25.342 1.00 42.31 193 GLN A O 1
ATOM 1402 N N . MET A 1 194 ? -16.864 7.736 -25.691 1.00 30.45 194 MET A N 1
ATOM 1403 C CA . MET A 1 194 ? -16.094 8.749 -24.967 1.00 30.45 194 MET A CA 1
ATOM 1404 C C . MET A 1 194 ? -14.748 8.862 -25.683 1.00 30.45 194 MET A C 1
ATOM 1406 O O . MET A 1 194 ? -13.867 8.020 -25.539 1.00 30.45 194 MET A O 1
ATOM 1410 N N . THR A 1 195 ? -14.654 9.855 -26.558 1.00 31.36 195 THR A N 1
ATOM 1411 C CA . THR A 1 195 ? -13.416 10.293 -27.196 1.00 31.36 195 THR A CA 1
ATOM 1412 C C . THR A 1 195 ? -12.661 11.165 -26.205 1.00 31.36 195 THR A C 1
ATOM 1414 O O . THR A 1 195 ? -13.139 12.236 -25.840 1.00 31.36 195 THR A O 1
ATOM 1417 N N . VAL A 1 196 ? -11.493 10.698 -25.778 1.00 34.50 196 VAL A N 1
ATOM 1418 C CA . VAL A 1 196 ? -10.449 11.541 -25.192 1.00 34.50 196 VAL A CA 1
ATOM 1419 C C . VAL A 1 196 ? -9.326 11.525 -26.219 1.00 34.50 196 VAL A C 1
ATOM 1421 O O . VAL A 1 196 ? -8.879 10.448 -26.612 1.00 34.50 196 VAL A O 1
ATOM 1424 N N . GLU A 1 197 ? -8.968 12.693 -26.740 1.00 37.59 197 GLU A N 1
ATOM 1425 C CA . GLU A 1 197 ? -7.960 12.843 -27.788 1.00 37.59 197 GLU A CA 1
ATOM 1426 C C . GLU A 1 197 ? -6.610 12.295 -27.305 1.00 37.59 197 GLU A C 1
ATOM 1428 O O . GLU A 1 197 ? -5.972 12.851 -26.411 1.00 37.59 197 GLU A O 1
ATOM 1433 N N . ALA A 1 198 ? -6.186 11.178 -27.896 1.00 40.97 198 ALA A N 1
ATOM 1434 C CA . ALA A 1 198 ? -4.796 10.762 -27.903 1.00 40.97 198 ALA A CA 1
ATOM 1435 C C . ALA A 1 198 ? -4.073 11.617 -28.951 1.00 40.97 198 ALA A C 1
ATOM 1437 O O . ALA A 1 198 ? -4.564 11.761 -30.070 1.00 40.97 198 ALA A O 1
ATOM 1438 N N . ALA A 1 199 ? -2.925 12.192 -28.599 1.00 40.97 199 ALA A N 1
ATOM 1439 C CA . ALA A 1 199 ? -2.055 12.799 -29.597 1.00 40.97 199 ALA A CA 1
ATOM 1440 C C . ALA A 1 199 ? -1.630 11.710 -30.599 1.00 40.97 199 ALA A C 1
ATOM 1442 O O . ALA A 1 199 ? -1.086 10.676 -30.215 1.00 40.97 199 ALA A O 1
ATOM 1443 N N . ASP A 1 200 ? -1.952 11.932 -31.869 1.00 55.12 200 ASP A N 1
ATOM 1444 C CA . ASP A 1 200 ? -1.839 10.951 -32.944 1.00 55.12 200 ASP A CA 1
ATOM 1445 C C . ASP A 1 200 ? -0.392 10.939 -33.485 1.00 55.12 200 ASP A C 1
ATOM 1447 O O . ASP A 1 200 ? -0.008 11.777 -34.304 1.00 55.12 200 ASP A O 1
ATOM 1451 N N . GLY A 1 201 ? 0.450 10.033 -32.970 1.00 66.81 201 GLY A N 1
ATOM 1452 C CA . GLY A 1 201 ? 1.795 9.753 -33.496 1.00 66.81 201 GLY A CA 1
ATOM 1453 C C . GLY A 1 201 ? 2.871 9.440 -32.438 1.00 66.81 201 GLY A C 1
ATOM 1454 O O . GLY A 1 201 ? 2.642 9.658 -31.250 1.00 66.81 201 GLY A O 1
ATOM 1455 N N . PRO A 1 202 ? 4.060 8.950 -32.860 1.00 82.56 202 PRO A N 1
ATOM 1456 C CA . PRO A 1 202 ? 5.163 8.618 -31.953 1.00 82.56 202 PRO A CA 1
ATOM 1457 C C . PRO A 1 202 ? 5.594 9.823 -31.105 1.00 82.56 202 PRO A C 1
ATOM 1459 O O . PRO A 1 202 ? 5.826 10.904 -31.656 1.00 82.56 202 PRO A O 1
ATOM 1462 N N . CYS A 1 203 ? 5.727 9.641 -29.789 1.00 78.69 203 CYS A N 1
ATOM 1463 C CA . CYS A 1 203 ? 5.982 10.723 -28.829 1.00 78.69 203 CYS A CA 1
ATOM 1464 C C . CYS A 1 203 ? 7.426 11.202 -28.807 1.00 78.69 203 CYS A C 1
ATOM 1466 O O . CYS A 1 203 ? 7.705 12.351 -28.469 1.00 78.69 203 CYS A O 1
ATOM 1468 N N . CYS A 1 204 ? 8.359 10.295 -29.069 1.00 84.38 204 CYS A N 1
ATOM 1469 C CA . CYS A 1 204 ? 9.644 10.358 -28.399 1.00 84.38 204 CYS A CA 1
ATOM 1470 C C . CYS A 1 204 ? 10.807 10.444 -29.376 1.00 84.38 204 CYS A C 1
ATOM 1472 O O . CYS A 1 204 ? 11.938 10.214 -28.974 1.00 84.38 204 CYS A O 1
ATOM 1474 N N . LYS A 1 205 ? 10.558 10.818 -30.638 1.00 84.44 205 LYS A N 1
ATOM 1475 C CA . LYS A 1 205 ? 11.546 10.855 -31.736 1.00 84.44 205 LYS A CA 1
ATOM 1476 C C . LYS A 1 205 ? 12.815 11.646 -31.404 1.00 84.44 205 LYS A C 1
ATOM 1478 O O . LYS A 1 205 ? 13.905 11.232 -31.778 1.00 84.44 205 LYS A O 1
ATOM 1483 N N . SER A 1 206 ? 12.682 12.747 -30.675 1.00 85.44 206 SER A N 1
ATOM 1484 C CA . SER A 1 206 ? 13.792 13.565 -30.185 1.00 85.44 206 SER A CA 1
ATOM 1485 C C . SER A 1 206 ? 13.441 14.136 -28.820 1.00 85.44 206 SER A C 1
ATOM 1487 O O . SER A 1 206 ? 12.279 14.445 -28.566 1.00 85.44 206 SER A O 1
ATOM 1489 N N . CYS A 1 207 ? 14.439 14.300 -27.955 1.00 87.12 207 CYS A N 1
ATOM 1490 C CA . CYS A 1 207 ? 14.231 14.835 -26.615 1.00 87.12 207 CYS A CA 1
ATOM 1491 C C . CYS A 1 207 ? 14.711 16.278 -26.531 1.00 87.12 207 CYS A C 1
ATOM 1493 O O . CYS A 1 207 ? 15.864 16.569 -26.844 1.00 87.12 207 CYS A O 1
ATOM 1495 N N . GLU A 1 208 ? 13.821 17.164 -26.098 1.00 87.31 208 GLU A N 1
ATOM 1496 C CA . GLU A 1 208 ? 14.163 18.543 -25.767 1.00 87.31 208 GLU A CA 1
ATOM 1497 C C . GLU A 1 208 ? 14.703 18.621 -24.338 1.00 87.31 208 GLU A C 1
ATOM 1499 O O . GLU A 1 208 ? 14.254 17.897 -23.443 1.00 87.31 208 GLU A O 1
ATOM 1504 N N . GLU A 1 209 ? 15.669 19.507 -24.107 1.00 79.88 209 GLU A N 1
ATOM 1505 C CA . GLU A 1 209 ? 16.213 19.728 -22.770 1.00 79.88 209 GLU A CA 1
ATOM 1506 C C . GLU A 1 209 ? 15.095 20.153 -21.793 1.00 79.88 209 GLU A C 1
ATOM 1508 O O . GLU A 1 209 ? 14.245 20.970 -22.148 1.00 79.88 209 GLU A O 1
ATOM 1513 N N . PRO A 1 210 ? 15.055 19.616 -20.555 1.00 85.00 210 PRO A N 1
ATOM 1514 C CA . PRO A 1 210 ? 16.096 18.839 -19.872 1.00 85.00 210 PRO A CA 1
ATOM 1515 C C . PRO A 1 210 ? 15.962 17.309 -20.021 1.00 85.00 210 PRO A C 1
ATOM 1517 O O . PRO A 1 210 ? 16.557 16.558 -19.244 1.00 85.00 210 PRO A O 1
ATOM 1520 N N . LEU A 1 211 ? 15.133 16.816 -20.942 1.00 90.62 211 LEU A N 1
ATOM 1521 C CA . LEU A 1 211 ? 14.912 15.384 -21.129 1.00 90.62 211 LEU A CA 1
ATOM 1522 C C . LEU A 1 211 ? 16.060 14.765 -21.935 1.00 90.62 211 LEU A C 1
ATOM 1524 O O . LEU A 1 211 ? 16.572 15.361 -22.876 1.00 90.62 211 LEU A O 1
ATOM 1528 N N . ALA A 1 212 ? 16.442 13.538 -21.590 1.00 92.44 212 ALA A N 1
ATOM 1529 C CA . ALA A 1 212 ? 17.365 12.735 -22.383 1.00 92.44 212 ALA A CA 1
ATOM 1530 C C . ALA A 1 212 ? 16.659 11.482 -22.905 1.00 92.44 212 ALA A C 1
ATOM 1532 O O . ALA A 1 212 ? 15.674 11.024 -22.320 1.00 92.44 212 ALA A O 1
ATOM 1533 N N . LYS A 1 213 ? 17.172 10.926 -24.004 1.00 95.06 213 LYS A N 1
ATOM 1534 C CA . LYS A 1 213 ? 16.646 9.698 -24.598 1.00 95.06 213 LYS A CA 1
ATOM 1535 C C . LYS A 1 213 ? 17.111 8.476 -23.799 1.00 95.06 213 LYS A C 1
ATOM 1537 O O . LYS A 1 213 ? 18.284 8.357 -23.436 1.00 95.06 213 LYS A O 1
ATOM 1542 N N . TYR A 1 214 ? 16.185 7.559 -23.551 1.00 95.31 214 TYR A N 1
ATOM 1543 C CA . TYR A 1 214 ? 16.428 6.253 -22.948 1.00 95.31 214 TYR A CA 1
ATOM 1544 C C . TYR A 1 214 ? 15.691 5.172 -23.731 1.00 95.31 214 TYR A C 1
ATOM 1546 O O . TYR A 1 214 ? 14.702 5.457 -24.404 1.00 95.31 214 TYR A O 1
ATOM 1554 N N . TYR A 1 215 ? 16.154 3.934 -23.609 1.00 95.44 215 TYR A N 1
ATOM 1555 C CA . TYR A 1 215 ? 15.493 2.766 -24.175 1.00 95.44 215 TYR A CA 1
ATOM 1556 C C . TYR A 1 215 ? 15.550 1.572 -23.228 1.00 95.44 215 TYR A C 1
ATOM 1558 O O . TYR A 1 215 ? 16.378 1.535 -22.317 1.00 95.44 215 TYR A O 1
ATOM 1566 N N . SER A 1 216 ? 14.685 0.592 -23.452 1.00 94.62 216 SER A N 1
ATOM 1567 C CA . SER A 1 216 ? 14.796 -0.731 -22.850 1.00 94.62 216 SER A CA 1
ATOM 1568 C C . SER A 1 216 ? 14.295 -1.806 -23.806 1.00 94.62 216 SER A C 1
ATOM 1570 O O . SER A 1 216 ? 13.359 -1.572 -24.568 1.00 94.62 216 SER A O 1
ATOM 1572 N N . VAL A 1 217 ? 14.904 -2.989 -23.752 1.00 92.50 217 VAL A N 1
ATOM 1573 C CA . VAL A 1 217 ? 14.473 -4.157 -24.527 1.00 92.50 217 VAL A CA 1
ATOM 1574 C C . VAL A 1 217 ? 13.743 -5.126 -23.604 1.00 92.50 217 VAL A C 1
ATOM 1576 O O . VAL A 1 217 ? 14.331 -5.688 -22.676 1.00 92.50 217 VAL A O 1
ATOM 1579 N N . ASP A 1 218 ? 12.469 -5.353 -23.903 1.00 86.44 218 ASP A N 1
ATOM 1580 C CA . ASP A 1 218 ? 11.615 -6.343 -23.263 1.00 86.44 218 ASP A CA 1
ATOM 1581 C C . ASP A 1 218 ? 11.605 -7.614 -24.116 1.00 86.44 218 ASP A C 1
ATOM 1583 O O . ASP A 1 218 ? 10.768 -7.813 -24.999 1.00 86.44 218 ASP A O 1
ATOM 1587 N N . VAL A 1 219 ? 12.591 -8.478 -23.874 1.00 80.00 219 VAL A N 1
ATOM 1588 C CA . VAL A 1 219 ? 12.714 -9.763 -24.574 1.00 80.00 219 VAL A CA 1
ATOM 1589 C C . VAL A 1 219 ? 11.483 -10.666 -24.359 1.00 80.00 219 VAL A C 1
ATOM 1591 O O . VAL A 1 219 ? 11.026 -11.245 -25.345 1.00 80.00 219 VAL A O 1
ATOM 1594 N N . PRO A 1 220 ? 10.914 -10.802 -23.139 1.00 82.81 220 PRO A N 1
ATOM 1595 C CA . PRO A 1 220 ? 9.696 -11.587 -22.916 1.00 82.81 220 PRO A CA 1
ATOM 1596 C C . PRO A 1 220 ? 8.481 -11.158 -23.744 1.00 82.81 220 PRO A C 1
ATOM 1598 O O . PRO A 1 220 ? 7.760 -12.026 -24.237 1.00 82.81 220 PRO A O 1
ATOM 1601 N N . HIS A 1 221 ? 8.246 -9.852 -23.893 1.00 79.19 221 HIS A N 1
ATOM 1602 C CA . HIS A 1 221 ? 7.113 -9.340 -24.671 1.00 79.19 221 HIS A CA 1
ATOM 1603 C C . HIS A 1 221 ? 7.468 -9.038 -26.132 1.00 79.19 221 HIS A C 1
ATOM 1605 O O . HIS A 1 221 ? 6.569 -8.808 -26.936 1.00 79.19 221 HIS A O 1
ATOM 1611 N N . GLY A 1 222 ? 8.751 -9.098 -26.497 1.00 87.50 222 GLY A N 1
ATOM 1612 C CA . GLY A 1 222 ? 9.227 -8.997 -27.874 1.00 87.50 222 GLY A CA 1
ATOM 1613 C C . GLY A 1 222 ? 9.279 -7.572 -28.425 1.00 87.50 222 GLY A C 1
ATOM 1614 O O . GLY A 1 222 ? 9.168 -7.400 -29.637 1.00 87.50 222 GLY A O 1
ATOM 1615 N N . PHE A 1 223 ? 9.461 -6.560 -27.572 1.00 93.44 223 PHE A N 1
ATOM 1616 C CA . PHE A 1 223 ? 9.518 -5.155 -27.986 1.00 93.44 223 PHE A CA 1
ATOM 1617 C C . PHE A 1 223 ? 10.764 -4.446 -27.455 1.00 93.44 223 PHE A C 1
ATOM 1619 O O . PHE A 1 223 ? 11.299 -4.787 -26.402 1.00 93.44 223 PHE A O 1
ATOM 1626 N N . CYS A 1 224 ? 11.188 -3.401 -28.160 1.00 94.69 224 CYS A N 1
ATOM 1627 C CA . CYS A 1 224 ? 12.046 -2.362 -27.607 1.00 94.69 224 CYS A CA 1
ATOM 1628 C C . CYS A 1 224 ? 11.220 -1.094 -27.397 1.00 94.69 224 CYS A C 1
ATOM 1630 O O . CYS A 1 224 ? 10.502 -0.671 -28.298 1.00 94.69 224 CYS A O 1
ATOM 1632 N N . GLY A 1 225 ? 11.304 -0.502 -26.210 1.00 94.81 225 GLY A N 1
ATOM 1633 C CA . GLY A 1 225 ? 10.662 0.764 -25.885 1.00 94.81 225 GLY A CA 1
ATOM 1634 C C . GLY A 1 225 ? 11.675 1.897 -25.808 1.00 94.81 225 GLY A C 1
ATOM 1635 O O . GLY A 1 225 ? 12.708 1.735 -25.163 1.00 94.81 225 GLY A O 1
ATOM 1636 N N . GLU A 1 226 ? 11.374 3.055 -26.392 1.00 95.06 226 GLU A N 1
ATOM 1637 C CA . GLU A 1 226 ? 12.195 4.264 -26.269 1.00 95.06 226 GLU A CA 1
ATOM 1638 C C . GLU A 1 226 ? 11.391 5.481 -25.802 1.00 95.06 226 GLU A C 1
ATOM 1640 O O . GLU A 1 226 ? 10.227 5.662 -26.146 1.00 95.06 226 GLU A O 1
ATOM 1645 N N . THR A 1 227 ? 12.014 6.324 -24.977 1.00 94.94 227 THR A N 1
ATOM 1646 C CA . THR A 1 227 ? 11.344 7.420 -24.266 1.00 94.94 227 THR A CA 1
ATOM 1647 C C . THR A 1 227 ? 12.263 8.614 -24.061 1.00 94.94 227 THR A C 1
ATOM 1649 O O . THR A 1 227 ? 13.478 8.469 -23.907 1.00 94.94 227 THR A O 1
ATOM 1652 N N . CYS A 1 228 ? 11.666 9.799 -23.947 1.00 93.81 228 CYS A N 1
ATOM 1653 C CA . CYS A 1 228 ? 12.322 10.966 -23.371 1.00 93.81 228 CYS A CA 1
ATOM 1654 C C . CYS A 1 228 ? 12.046 11.025 -21.870 1.00 93.81 228 CYS A C 1
ATOM 1656 O O . CYS A 1 228 ? 10.898 10.975 -21.434 1.00 93.81 228 CYS A O 1
ATOM 1658 N N . MET A 1 229 ? 13.097 11.103 -21.061 1.00 92.25 229 MET A N 1
ATOM 1659 C CA . MET A 1 229 ? 12.994 11.064 -19.606 1.00 92.25 229 MET A CA 1
ATOM 1660 C C . MET A 1 229 ? 13.964 12.054 -18.977 1.00 92.25 229 MET A C 1
ATOM 1662 O O . MET A 1 229 ? 15.098 12.211 -19.425 1.00 92.25 229 MET A O 1
ATOM 1666 N N . ASN A 1 230 ? 13.541 12.702 -17.894 1.00 90.19 230 ASN A N 1
ATOM 1667 C CA . ASN A 1 230 ? 14.437 13.538 -17.107 1.00 90.19 230 ASN A CA 1
ATOM 1668 C C . ASN A 1 230 ? 15.537 12.654 -16.469 1.00 90.19 230 ASN A C 1
ATOM 1670 O O . ASN A 1 230 ? 15.190 11.725 -15.729 1.00 90.19 230 ASN A O 1
ATOM 1674 N N . PRO A 1 231 ? 16.838 12.930 -16.691 1.00 90.38 231 PRO A N 1
ATOM 1675 C CA . PRO A 1 231 ? 17.932 12.143 -16.116 1.00 90.38 231 PRO A CA 1
ATOM 1676 C C . PRO A 1 231 ? 17.887 12.031 -14.591 1.00 90.38 231 PRO A C 1
ATOM 1678 O O . PRO A 1 231 ? 18.265 10.999 -14.040 1.00 90.38 231 PRO A O 1
ATOM 1681 N N . SER A 1 232 ? 17.349 13.040 -13.901 1.00 87.06 232 SER A N 1
ATOM 1682 C CA . SER A 1 232 ? 17.141 13.021 -12.450 1.00 87.06 232 SER A CA 1
ATOM 1683 C C . SER A 1 232 ? 16.056 12.038 -11.991 1.00 87.06 232 SER A C 1
ATOM 1685 O O . SER A 1 232 ? 15.822 11.893 -10.800 1.00 87.06 232 SER A O 1
ATOM 1687 N N . LYS A 1 233 ? 15.353 11.364 -12.906 1.00 84.31 233 LYS A N 1
ATOM 1688 C CA . LYS A 1 233 ? 14.435 10.260 -12.588 1.00 84.31 233 LYS A CA 1
ATOM 1689 C C . LYS A 1 233 ? 14.989 8.897 -13.008 1.00 84.31 233 LYS A C 1
ATOM 1691 O O . LYS A 1 233 ? 14.339 7.887 -12.761 1.00 84.31 233 LYS A O 1
ATOM 1696 N N . TYR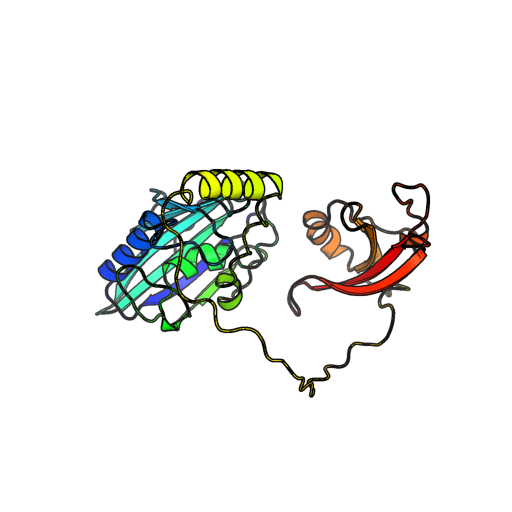 A 1 234 ? 16.187 8.837 -13.597 1.00 86.31 234 TYR A N 1
ATOM 1697 C CA . TYR A 1 234 ? 16.750 7.596 -14.136 1.00 86.31 234 TYR A CA 1
ATOM 1698 C C . TYR A 1 234 ? 16.843 6.484 -13.092 1.00 86.31 234 TYR A C 1
ATOM 1700 O O . TYR A 1 234 ? 16.373 5.379 -13.337 1.00 86.31 234 TYR A O 1
ATOM 1708 N N . TRP A 1 235 ? 17.392 6.780 -11.913 1.00 82.12 235 TRP A N 1
ATOM 1709 C CA . TRP A 1 235 ? 17.528 5.789 -10.841 1.00 82.12 235 TRP A CA 1
ATOM 1710 C C . TRP A 1 235 ? 16.181 5.254 -10.361 1.00 82.12 235 TRP A C 1
ATOM 1712 O O . TRP A 1 235 ? 16.095 4.096 -9.979 1.00 82.12 235 TRP A O 1
ATOM 1722 N N . LEU A 1 236 ? 15.134 6.077 -10.414 1.00 82.81 236 LEU A N 1
ATOM 1723 C CA . LEU A 1 236 ? 13.786 5.663 -10.071 1.00 82.81 236 LEU A CA 1
ATOM 1724 C C . LEU A 1 236 ? 13.249 4.665 -11.104 1.00 82.81 236 LEU A C 1
ATOM 1726 O O . LEU A 1 236 ? 12.833 3.578 -10.726 1.00 82.81 236 LEU A O 1
ATOM 1730 N N . PHE A 1 237 ? 13.310 4.980 -12.398 1.00 83.44 237 PHE A N 1
ATOM 1731 C CA . PHE A 1 237 ? 12.794 4.083 -13.438 1.00 83.44 237 PHE A CA 1
ATOM 1732 C C . PHE A 1 237 ? 13.664 2.836 -13.659 1.00 83.44 237 PHE A C 1
ATOM 1734 O O . PHE A 1 237 ? 13.122 1.774 -13.944 1.00 83.44 237 PHE A O 1
ATOM 1741 N N . LYS A 1 238 ? 14.982 2.915 -13.438 1.00 82.62 238 LYS A N 1
ATOM 1742 C CA . LYS A 1 238 ? 15.909 1.769 -13.518 1.00 82.62 238 LYS A CA 1
ATOM 1743 C C . LYS A 1 238 ? 15.597 0.669 -12.491 1.00 82.62 238 LYS A C 1
ATOM 1745 O O . LYS A 1 238 ? 15.982 -0.476 -12.700 1.00 82.62 238 LYS A O 1
ATOM 1750 N N . ILE A 1 239 ? 14.896 1.000 -11.399 1.00 80.69 239 ILE A N 1
ATOM 1751 C CA . ILE A 1 239 ? 14.395 0.014 -10.422 1.00 80.69 239 ILE A CA 1
ATOM 1752 C C . ILE A 1 239 ? 13.268 -0.838 -11.023 1.00 80.69 239 ILE A C 1
ATOM 1754 O O . ILE A 1 239 ? 13.199 -2.031 -10.739 1.00 80.69 239 ILE A O 1
ATOM 1758 N N . PHE A 1 240 ? 12.397 -0.240 -11.841 1.00 76.25 240 PHE A N 1
ATOM 17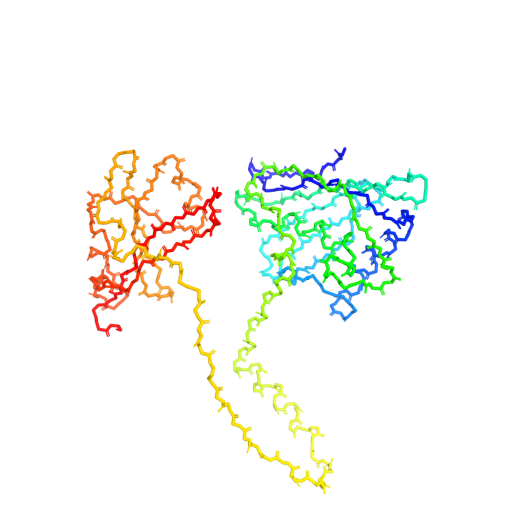59 C CA . PHE A 1 240 ? 11.240 -0.921 -12.444 1.00 76.25 240 PHE A CA 1
ATOM 1760 C C . PHE A 1 240 ? 11.580 -1.572 -13.775 1.00 76.25 240 PHE A C 1
ATOM 1762 O O . PHE A 1 240 ? 11.011 -2.602 -14.110 1.00 76.25 240 PHE A O 1
ATOM 1769 N N . GLU A 1 241 ? 12.530 -0.988 -14.496 1.00 82.50 241 GLU A N 1
ATOM 1770 C CA . GLU A 1 241 ? 12.987 -1.453 -15.791 1.00 82.50 241 GLU A CA 1
ATOM 1771 C C . GLU A 1 241 ? 14.503 -1.659 -15.732 1.00 82.50 241 GLU A C 1
ATOM 1773 O O . GLU A 1 241 ? 15.297 -0.747 -15.977 1.00 82.50 241 GLU A O 1
ATOM 1778 N N . SER A 1 242 ? 14.924 -2.866 -15.348 1.00 84.25 242 SER A N 1
ATOM 1779 C CA . SER A 1 242 ? 16.339 -3.183 -15.119 1.00 84.25 242 SER A CA 1
ATOM 1780 C C . SER A 1 242 ? 17.187 -3.059 -16.384 1.00 84.25 242 SER A C 1
ATOM 1782 O O . SER A 1 242 ? 18.388 -2.803 -16.278 1.00 84.25 242 SER A O 1
ATOM 1784 N N . ASN A 1 243 ? 16.584 -3.150 -17.572 1.00 86.44 243 ASN A N 1
ATOM 1785 C CA . ASN A 1 243 ? 17.255 -2.972 -18.859 1.00 86.44 243 ASN A CA 1
ATOM 1786 C C . ASN A 1 243 ? 17.250 -1.509 -19.350 1.00 86.44 243 ASN A C 1
ATOM 1788 O O . ASN A 1 243 ? 17.862 -1.212 -20.377 1.00 86.44 243 ASN A O 1
ATOM 1792 N N . LEU A 1 244 ? 16.675 -0.569 -18.583 1.00 93.31 244 LEU A N 1
ATOM 1793 C CA . LEU A 1 244 ? 16.614 0.850 -18.947 1.00 93.31 244 LEU A CA 1
ATOM 1794 C C . LEU A 1 244 ? 18.009 1.441 -19.144 1.00 93.31 244 LEU A C 1
ATOM 1796 O O . LEU A 1 244 ? 18.813 1.504 -18.214 1.00 93.31 244 LEU A O 1
ATOM 1800 N N . THR A 1 245 ? 18.296 1.913 -20.342 1.00 94.12 245 THR A N 1
ATOM 1801 C CA . THR A 1 245 ? 19.630 2.338 -20.754 1.00 94.12 245 THR A CA 1
ATOM 1802 C C . THR A 1 245 ? 19.549 3.724 -21.369 1.00 94.12 245 THR A C 1
ATOM 1804 O O . THR A 1 245 ? 18.618 4.040 -22.108 1.00 94.12 245 THR A O 1
ATOM 1807 N N . LYS A 1 246 ? 20.504 4.595 -21.025 1.00 94.50 246 LYS A N 1
ATOM 1808 C CA . LYS A 1 246 ? 20.604 5.919 -21.647 1.00 94.50 246 LYS A CA 1
ATOM 1809 C C . LYS A 1 246 ? 21.042 5.743 -23.099 1.00 94.50 246 LYS A C 1
ATOM 1811 O O . LYS A 1 246 ? 22.043 5.077 -23.349 1.00 94.50 246 LYS A O 1
ATOM 1816 N N . ALA A 1 247 ? 20.305 6.337 -24.028 1.00 93.06 247 ALA A N 1
ATOM 1817 C CA . ALA A 1 247 ? 20.640 6.289 -25.442 1.00 93.06 247 ALA A CA 1
ATOM 1818 C C . ALA A 1 247 ? 21.746 7.297 -25.783 1.00 93.06 247 ALA A C 1
ATOM 1820 O O . ALA A 1 247 ? 21.890 8.338 -25.135 1.00 93.06 247 ALA A O 1
ATOM 1821 N N . THR A 1 248 ? 22.518 6.977 -26.817 1.00 90.75 248 THR A N 1
ATOM 1822 C CA . THR A 1 248 ? 23.526 7.864 -27.421 1.00 90.75 248 THR A CA 1
ATOM 1823 C C . THR A 1 248 ? 23.020 8.565 -28.678 1.00 90.75 248 THR A C 1
ATOM 1825 O O . THR A 1 248 ? 23.660 9.496 -29.157 1.00 90.75 248 THR A O 1
ATOM 1828 N N . ASP A 1 249 ? 21.875 8.129 -29.192 1.00 89.00 249 ASP A N 1
ATOM 1829 C CA . ASP A 1 249 ? 21.241 8.599 -30.417 1.00 89.00 249 ASP A CA 1
ATOM 1830 C C . ASP A 1 249 ? 19.718 8.733 -30.224 1.00 89.00 249 ASP A C 1
ATOM 1832 O O . ASP A 1 249 ? 19.178 8.536 -29.130 1.00 89.00 249 ASP A O 1
ATOM 1836 N N . ASN A 1 250 ? 19.032 9.128 -31.297 1.00 88.00 250 ASN A N 1
ATOM 1837 C CA . ASN A 1 250 ? 17.595 9.382 -31.302 1.00 88.00 250 ASN A CA 1
ATOM 1838 C C . ASN A 1 250 ? 16.749 8.175 -31.734 1.00 88.00 250 ASN A C 1
ATOM 1840 O O . ASN A 1 250 ? 15.526 8.290 -31.731 1.00 88.00 250 ASN A O 1
ATOM 1844 N N . THR A 1 251 ? 17.355 7.048 -32.097 1.00 90.62 251 THR A N 1
ATOM 1845 C CA . THR A 1 251 ? 16.651 5.840 -32.552 1.00 90.62 251 THR A CA 1
ATOM 1846 C C . THR A 1 251 ? 17.246 4.588 -31.903 1.00 90.62 251 THR A C 1
ATOM 1848 O O . THR A 1 251 ? 17.580 3.628 -32.595 1.00 90.62 251 THR A O 1
ATOM 1851 N N . PRO A 1 252 ? 17.400 4.552 -30.570 1.00 94.69 252 PRO A N 1
ATOM 1852 C CA . PRO A 1 252 ? 18.140 3.484 -29.910 1.00 94.69 252 PRO A CA 1
ATOM 1853 C C . PRO A 1 252 ? 17.553 2.094 -30.160 1.00 94.69 252 PRO A C 1
ATOM 1855 O O . PRO A 1 252 ? 18.310 1.123 -30.179 1.00 94.69 252 PRO A O 1
ATOM 1858 N N . CYS A 1 253 ? 16.233 1.980 -30.362 1.00 94.00 253 CYS A N 1
ATOM 1859 C CA . CYS A 1 253 ? 15.593 0.695 -30.625 1.00 94.00 253 CYS A CA 1
ATOM 1860 C C . CYS A 1 253 ? 15.955 0.089 -31.986 1.00 94.00 253 CYS A C 1
ATOM 1862 O O . CYS A 1 253 ? 16.096 -1.134 -32.067 1.00 94.00 253 CYS A O 1
ATOM 1864 N N . SER A 1 254 ? 16.197 0.905 -33.023 1.00 91.25 254 SER A N 1
ATOM 1865 C CA . SER A 1 254 ? 16.638 0.379 -34.325 1.00 91.25 254 SER A CA 1
ATOM 1866 C C . SER A 1 254 ? 18.006 -0.285 -34.239 1.00 91.25 254 SER A C 1
ATOM 1868 O O . SER A 1 254 ? 18.274 -1.229 -34.974 1.00 91.25 254 SER A O 1
ATOM 1870 N N . GLU A 1 255 ? 18.839 0.143 -33.293 1.00 91.00 255 GLU A N 1
ATOM 1871 C CA . GLU A 1 255 ? 20.183 -0.397 -33.086 1.00 91.00 255 GLU A CA 1
ATOM 1872 C C . GLU A 1 255 ? 20.195 -1.669 -32.220 1.00 91.00 255 GLU A C 1
ATOM 1874 O O . GLU A 1 255 ? 21.222 -2.340 -32.125 1.00 91.00 255 GLU A O 1
ATOM 1879 N N . GLN A 1 256 ? 19.067 -2.040 -31.597 1.00 92.56 256 GLN A N 1
ATOM 1880 C CA . GLN A 1 256 ? 18.998 -3.221 -30.732 1.00 92.56 256 GLN A CA 1
ATOM 1881 C C . GLN A 1 256 ? 18.695 -4.497 -31.515 1.00 92.56 256 GLN A C 1
ATOM 1883 O O . GLN A 1 256 ? 17.782 -4.535 -32.342 1.00 92.56 256 GLN A O 1
ATOM 1888 N N . PHE A 1 257 ? 19.412 -5.571 -31.177 1.00 90.44 257 PHE A N 1
ATOM 1889 C CA . PHE A 1 257 ? 19.204 -6.893 -31.759 1.00 90.44 257 PHE A CA 1
ATOM 1890 C C . PHE A 1 257 ? 18.059 -7.651 -31.080 1.00 90.44 257 PHE A C 1
ATOM 1892 O O . PHE A 1 257 ? 17.941 -7.694 -29.853 1.00 90.44 257 PHE A O 1
ATOM 1899 N N . THR A 1 258 ? 17.238 -8.315 -31.887 1.00 87.69 258 THR A N 1
ATOM 1900 C CA . THR A 1 258 ? 16.251 -9.291 -31.422 1.00 87.69 258 THR A CA 1
ATOM 1901 C C . THR A 1 258 ? 16.944 -10.624 -31.108 1.00 87.69 258 THR A C 1
ATOM 1903 O O . THR A 1 258 ? 18.026 -10.902 -31.635 1.00 87.69 258 THR A O 1
ATOM 1906 N N . PRO A 1 259 ? 16.318 -11.525 -30.326 1.00 85.38 259 PRO A N 1
ATOM 1907 C CA . PRO A 1 259 ? 16.868 -12.863 -30.078 1.00 85.38 259 PRO A CA 1
ATOM 1908 C C . PRO A 1 259 ? 17.100 -13.701 -31.346 1.00 85.38 259 PRO A C 1
ATOM 1910 O O . PRO A 1 259 ? 17.869 -14.658 -31.324 1.00 85.38 259 PRO A O 1
ATOM 1913 N N . THR A 1 260 ? 16.430 -13.356 -32.448 1.00 85.44 260 THR A N 1
ATOM 1914 C CA . THR A 1 260 ? 16.538 -14.026 -33.751 1.00 85.44 260 THR A CA 1
ATOM 1915 C C . THR A 1 260 ? 17.539 -13.357 -34.698 1.00 85.44 260 THR A C 1
ATOM 1917 O O . THR A 1 260 ? 17.669 -13.795 -35.839 1.00 85.44 260 THR A O 1
ATOM 1920 N N . GLY A 1 261 ? 18.258 -12.321 -34.246 1.00 83.12 261 GLY A N 1
ATOM 1921 C CA . GLY A 1 261 ? 19.275 -11.615 -35.033 1.00 83.12 261 GLY A CA 1
ATOM 1922 C C . GLY A 1 261 ? 18.738 -10.512 -35.954 1.00 83.12 261 GLY A C 1
ATOM 1923 O O . GLY A 1 261 ? 19.485 -10.017 -36.792 1.00 83.12 261 GLY A O 1
ATOM 1924 N N . GLY A 1 262 ? 17.462 -10.134 -35.819 1.00 88.62 262 GLY A N 1
ATOM 1925 C CA . GLY A 1 262 ? 16.876 -8.954 -36.467 1.00 88.62 262 GLY A CA 1
ATOM 1926 C C . GLY A 1 262 ? 17.003 -7.696 -35.604 1.00 88.62 262 GLY A C 1
ATOM 1927 O O . GLY A 1 262 ? 17.684 -7.715 -34.584 1.00 88.62 262 GLY A O 1
ATOM 1928 N N . HIS A 1 263 ? 16.309 -6.620 -35.981 1.00 92.12 263 HIS A N 1
ATOM 1929 C CA . HIS A 1 263 ? 16.288 -5.348 -35.244 1.00 92.12 263 HIS A CA 1
ATOM 1930 C C . HIS A 1 263 ? 14.859 -4.878 -34.940 1.00 92.12 263 HIS A C 1
ATOM 1932 O O . HIS A 1 263 ? 13.925 -5.220 -35.672 1.00 92.12 263 HIS A O 1
ATOM 1938 N N . TYR A 1 264 ? 14.691 -4.070 -33.887 1.00 92.62 264 TYR A N 1
ATOM 1939 C CA . TYR A 1 264 ? 13.405 -3.463 -33.518 1.00 92.62 264 TYR A CA 1
ATOM 1940 C C . TYR A 1 264 ? 13.170 -2.157 -34.288 1.00 92.62 264 TYR A C 1
ATOM 1942 O O . TYR A 1 264 ? 13.308 -1.060 -33.753 1.00 92.62 264 TYR A O 1
ATOM 1950 N N . THR A 1 265 ? 12.837 -2.264 -35.573 1.00 92.81 265 THR A N 1
ATOM 1951 C CA . THR A 1 265 ? 12.671 -1.098 -36.459 1.00 92.81 265 THR A CA 1
ATOM 1952 C C . THR A 1 265 ? 11.214 -0.763 -36.770 1.00 92.81 265 THR A C 1
ATOM 1954 O O . THR A 1 265 ? 10.943 0.307 -37.314 1.00 92.81 265 THR A O 1
ATOM 1957 N N . GLN A 1 266 ? 10.264 -1.654 -36.467 1.00 90.25 266 GLN A N 1
ATOM 1958 C CA . GLN A 1 266 ? 8.853 -1.433 -36.784 1.00 90.25 266 GLN A CA 1
ATOM 1959 C C . GLN A 1 266 ? 8.150 -0.742 -35.624 1.00 90.25 266 GLN A C 1
ATOM 1961 O O . GLN A 1 266 ? 7.935 -1.361 -34.589 1.00 90.25 266 GLN A O 1
ATOM 1966 N N . TYR A 1 267 ? 7.756 0.519 -35.789 1.00 92.00 267 TYR A N 1
ATOM 1967 C CA . TYR A 1 267 ? 6.894 1.173 -34.805 1.00 92.00 267 TYR A CA 1
ATOM 1968 C C . TYR A 1 267 ? 5.598 0.370 -34.626 1.00 92.00 267 TYR A C 1
ATOM 1970 O O . TYR A 1 267 ? 4.925 0.039 -35.602 1.00 92.00 267 TYR A O 1
ATOM 1978 N N . SER A 1 268 ? 5.262 0.072 -33.375 1.00 90.50 268 SER A N 1
ATOM 1979 C CA . SER A 1 268 ? 4.060 -0.659 -32.986 1.00 90.50 268 SER A CA 1
ATOM 1980 C C . SER A 1 268 ? 3.019 0.299 -32.409 1.00 90.50 268 SER A C 1
ATOM 1982 O O . SER A 1 268 ? 1.920 0.439 -32.944 1.00 90.50 268 SER A O 1
ATOM 1984 N N . SER A 1 269 ? 3.373 1.002 -31.329 1.00 89.50 269 SER A N 1
ATOM 1985 C CA . SER A 1 269 ? 2.446 1.877 -30.609 1.00 89.50 269 SER A CA 1
ATOM 1986 C C . SER A 1 269 ? 3.165 2.800 -29.632 1.00 89.50 269 SER A C 1
ATOM 1988 O O . SER A 1 269 ? 4.180 2.411 -29.061 1.00 89.50 269 SER A O 1
ATOM 1990 N N . THR A 1 270 ? 2.567 3.947 -29.332 1.00 91.31 270 THR A N 1
ATOM 1991 C CA . THR A 1 270 ? 2.919 4.774 -28.176 1.00 91.31 270 THR A CA 1
ATOM 1992 C C . THR A 1 270 ? 2.059 4.376 -26.984 1.00 91.31 270 THR A C 1
ATOM 1994 O O . THR A 1 270 ? 0.832 4.312 -27.084 1.00 91.31 270 THR A O 1
ATOM 1997 N N . VAL A 1 271 ? 2.693 4.121 -25.843 1.00 87.81 271 VAL A N 1
ATOM 1998 C CA . VAL A 1 271 ? 2.007 3.784 -24.591 1.00 87.81 271 VAL A CA 1
ATOM 1999 C C . VAL A 1 271 ? 2.498 4.674 -23.460 1.00 87.81 271 VAL A C 1
ATOM 2001 O O . VAL A 1 271 ? 3.649 5.102 -23.438 1.00 87.81 271 VAL A O 1
ATOM 2004 N N . THR A 1 272 ? 1.629 4.931 -22.487 1.00 86.94 272 THR A N 1
ATOM 2005 C CA . THR A 1 272 ? 2.010 5.589 -21.237 1.00 86.94 272 THR A CA 1
ATOM 2006 C C . THR A 1 272 ? 1.940 4.576 -20.106 1.00 86.94 272 THR A C 1
ATOM 2008 O O . THR A 1 272 ? 0.866 4.079 -19.772 1.00 86.94 272 THR A O 1
ATOM 2011 N N . HIS A 1 273 ? 3.088 4.269 -19.506 1.00 80.69 273 HIS A N 1
ATOM 2012 C CA . HIS A 1 273 ? 3.169 3.465 -18.292 1.00 80.69 273 HIS A CA 1
ATOM 2013 C C . HIS A 1 273 ? 3.181 4.352 -17.051 1.00 80.69 273 HIS A C 1
ATOM 2015 O O . HIS A 1 273 ? 3.668 5.481 -17.077 1.00 80.69 273 HIS A O 1
ATOM 2021 N N . GLY A 1 274 ? 2.686 3.811 -15.939 1.00 76.50 274 GLY A N 1
ATOM 2022 C CA . GLY A 1 274 ? 2.682 4.480 -14.642 1.00 76.50 274 GLY A CA 1
ATOM 2023 C C . GLY A 1 274 ? 1.352 5.145 -14.290 1.00 76.50 274 GLY A C 1
ATOM 2024 O O . GLY A 1 274 ? 0.316 4.857 -14.884 1.00 76.50 274 GLY A O 1
ATOM 2025 N N . VAL A 1 275 ? 1.381 6.003 -13.272 1.00 69.00 275 VAL A N 1
ATOM 2026 C CA . VAL A 1 275 ? 0.188 6.645 -12.701 1.00 69.00 275 VAL A CA 1
ATOM 2027 C C . VAL A 1 275 ? 0.118 8.092 -13.200 1.00 69.00 275 VAL A C 1
ATOM 2029 O O . VAL A 1 275 ? 1.020 8.875 -12.866 1.00 69.00 275 VAL A O 1
ATOM 2032 N N . PRO A 1 276 ? -0.912 8.471 -13.988 1.00 64.44 276 PRO A N 1
ATOM 2033 C CA . PRO A 1 276 ? -1.070 9.831 -14.500 1.00 64.44 276 PRO A CA 1
ATOM 2034 C C . PRO A 1 276 ? -0.999 10.879 -13.384 1.00 64.44 276 PRO A C 1
ATOM 2036 O O . PRO A 1 276 ? -1.633 10.732 -12.343 1.00 64.44 276 PRO A O 1
ATOM 2039 N N . GLY A 1 277 ? -0.204 11.932 -13.587 1.00 52.06 277 GLY A N 1
ATOM 2040 C CA . GLY A 1 277 ? -0.053 13.034 -12.626 1.00 52.06 277 GLY A CA 1
ATOM 2041 C C . GLY A 1 277 ? 0.900 12.777 -11.450 1.00 52.06 277 GLY A C 1
ATOM 2042 O O . GLY A 1 277 ? 1.248 13.728 -10.757 1.00 52.06 277 GLY A O 1
ATOM 2043 N N . LEU A 1 278 ? 1.376 11.542 -11.247 1.00 63.62 278 LEU A N 1
ATOM 2044 C CA . LEU A 1 278 ? 2.332 11.204 -10.184 1.00 63.62 278 LEU A CA 1
ATOM 2045 C C . LEU A 1 278 ? 3.675 10.744 -10.761 1.00 63.62 278 LEU A C 1
ATOM 2047 O O . LEU A 1 278 ? 4.717 11.369 -10.552 1.00 63.62 278 LEU A O 1
ATOM 2051 N N . LEU A 1 279 ? 3.645 9.654 -11.524 1.00 71.88 279 LEU A N 1
ATOM 2052 C CA . LEU A 1 279 ? 4.809 9.121 -12.210 1.00 71.88 279 LEU A CA 1
ATOM 2053 C C . LEU A 1 279 ? 4.341 8.339 -13.430 1.00 71.88 279 LEU A C 1
ATOM 2055 O O . LEU A 1 279 ? 4.081 7.140 -13.352 1.00 71.88 279 LEU A O 1
ATOM 2059 N N . SER A 1 280 ? 4.222 9.040 -14.548 1.00 81.56 280 SER A N 1
ATOM 2060 C CA . SER A 1 280 ? 3.926 8.455 -15.847 1.00 81.56 280 SER A CA 1
ATOM 2061 C C . SER A 1 280 ? 5.101 8.667 -16.789 1.00 81.56 280 SER A C 1
ATOM 2063 O O . SER A 1 280 ? 5.754 9.714 -16.747 1.00 81.56 280 SER A O 1
ATOM 2065 N N . ILE A 1 281 ? 5.358 7.686 -17.644 1.00 86.69 281 ILE A N 1
ATOM 2066 C CA . ILE A 1 281 ? 6.328 7.786 -18.725 1.00 86.69 281 ILE A CA 1
ATOM 2067 C C . ILE A 1 281 ? 5.682 7.300 -20.014 1.00 86.69 281 ILE A C 1
ATOM 2069 O O . ILE A 1 281 ? 5.089 6.224 -20.055 1.00 86.69 281 ILE A O 1
ATOM 2073 N N . THR A 1 282 ? 5.747 8.140 -21.038 1.00 90.25 282 THR A N 1
ATOM 2074 C CA . THR A 1 282 ? 5.239 7.823 -22.371 1.00 90.25 282 THR A CA 1
ATOM 2075 C C . THR A 1 282 ? 6.407 7.356 -23.216 1.00 90.25 282 THR A C 1
ATOM 2077 O O . THR A 1 282 ? 7.415 8.051 -23.272 1.00 90.25 282 THR A O 1
ATOM 2080 N N . LEU A 1 283 ? 6.274 6.192 -23.843 1.00 92.81 283 LEU A N 1
ATOM 2081 C CA . LEU A 1 283 ? 7.307 5.576 -24.664 1.00 92.81 283 LEU A CA 1
ATOM 2082 C C . LEU A 1 283 ? 6.721 5.061 -25.978 1.00 92.81 283 LEU A C 1
ATOM 2084 O O . LEU A 1 283 ? 5.555 4.666 -26.044 1.00 92.81 283 LEU A O 1
ATOM 2088 N N . ASP A 1 284 ? 7.563 5.027 -27.001 1.00 94.69 284 ASP A N 1
ATOM 2089 C CA . ASP A 1 284 ? 7.270 4.403 -28.284 1.00 94.69 284 ASP A CA 1
ATOM 2090 C C . ASP A 1 284 ? 7.788 2.960 -28.267 1.00 94.69 284 ASP A C 1
ATOM 2092 O O . ASP A 1 284 ? 8.948 2.717 -27.936 1.00 94.69 284 ASP A O 1
ATOM 2096 N N . LEU A 1 285 ? 6.927 2.000 -28.610 1.00 94.00 285 LEU A N 1
ATOM 2097 C CA . LEU A 1 285 ? 7.268 0.584 -28.729 1.00 94.00 285 LEU A CA 1
ATOM 2098 C C . LEU A 1 285 ? 7.582 0.229 -30.179 1.00 94.00 285 LEU A C 1
ATOM 2100 O O . LEU A 1 285 ? 6.804 0.534 -31.086 1.00 94.00 285 LEU A O 1
ATOM 2104 N N . PHE A 1 286 ? 8.678 -0.494 -30.372 1.00 93.06 286 PHE A N 1
ATOM 2105 C CA . PHE A 1 286 ? 9.147 -1.006 -31.649 1.00 93.06 286 PHE A CA 1
ATOM 2106 C C . PHE A 1 286 ? 9.234 -2.533 -31.622 1.00 93.06 286 PHE A C 1
ATOM 2108 O O . PHE A 1 286 ? 9.762 -3.128 -30.682 1.00 93.06 286 PHE A O 1
ATOM 2115 N N . ALA A 1 287 ? 8.711 -3.161 -32.668 1.00 91.62 287 ALA A N 1
ATOM 2116 C CA . ALA A 1 287 ? 8.692 -4.596 -32.900 1.00 91.62 287 ALA A CA 1
ATOM 2117 C C . ALA A 1 287 ? 9.792 -5.022 -33.899 1.00 91.62 287 ALA A C 1
ATOM 2119 O O . ALA A 1 287 ? 10.282 -4.191 -34.678 1.00 91.62 287 ALA A O 1
ATOM 2120 N N . PRO A 1 288 ? 10.156 -6.319 -33.930 1.00 90.00 288 PRO A N 1
ATOM 2121 C CA . PRO A 1 288 ? 10.978 -6.904 -34.987 1.00 90.00 288 PRO A CA 1
ATOM 2122 C C . PRO A 1 288 ? 10.365 -6.714 -36.376 1.00 90.00 288 PRO A C 1
ATOM 2124 O O . PRO A 1 288 ? 9.145 -6.637 -36.515 1.00 90.00 288 PRO A O 1
ATOM 2127 N N . VAL A 1 289 ? 11.184 -6.749 -37.427 1.00 77.75 289 VAL A N 1
ATOM 2128 C CA . VAL A 1 289 ? 10.695 -6.884 -38.812 1.00 77.75 289 VAL A CA 1
ATOM 2129 C C . VAL A 1 289 ? 9.955 -8.222 -38.989 1.00 77.75 289 VAL A C 1
ATOM 2131 O O . VAL A 1 289 ? 10.529 -9.278 -38.740 1.00 77.75 289 VAL A O 1
ATOM 2134 N N . GLY A 1 290 ? 8.697 -8.177 -39.439 1.00 65.12 290 GLY A N 1
ATOM 2135 C CA . GLY A 1 290 ? 7.856 -9.355 -39.699 1.00 65.12 290 GLY A CA 1
ATOM 2136 C C . GLY A 1 290 ? 7.135 -9.964 -38.485 1.00 65.12 290 GLY A C 1
ATOM 2137 O O . GLY A 1 290 ? 6.687 -11.105 -38.592 1.00 65.12 290 GLY A O 1
ATOM 2138 N N . ALA A 1 291 ? 7.059 -9.242 -37.359 1.00 56.34 291 ALA A N 1
ATOM 2139 C CA . ALA A 1 291 ? 6.282 -9.620 -36.171 1.00 56.34 291 ALA A CA 1
ATOM 2140 C C . ALA A 1 291 ? 4.766 -9.431 -36.344 1.00 56.34 291 ALA A C 1
ATOM 2142 O O . ALA A 1 291 ? 4.369 -8.524 -37.113 1.00 56.34 291 ALA A O 1
#

Organism: NCBI:txid72548